Protein AF-A0A4Y4D0G1-F1 (afdb_monomer_lite)

InterPro domains:
  IPR049978 SCO6880-like [NF042935] (19-212)

Organism: Kocuria varians (NCBI:txid1272)

Radius of gyration: 28.01 Å; chains: 1; bounding box: 75×70×66 Å

Sequence (213 aa):
MPRTDDTKTTGELVPVKFSRLTRRGLILGLSLSQMIALGLGGASLIGALYAGGGILIAYSAPVWLAAITLTWVKGGGRALVEWIPVCAWWLWRTTGGQLLYRRRIIVPRPEGTLALPGDMARLREYTDPETGAGMIHDPTANTLTVVVEVTHPAFVLLDPSEQNRRVTAWGRVLATICRSGRVSALQVLERTLPASGQGLAEWWAEHGAHDDS

Structure (mmCIF, N/CA/C/O backbone):
data_AF-A0A4Y4D0G1-F1
#
_entry.id   AF-A0A4Y4D0G1-F1
#
loop_
_atom_site.group_PDB
_atom_site.id
_atom_site.type_symbol
_atom_site.label_atom_id
_atom_site.label_alt_id
_atom_site.label_comp_id
_atom_site.label_asym_id
_atom_site.label_entity_id
_atom_site.label_seq_id
_atom_site.pdbx_PDB_ins_code
_atom_site.Cartn_x
_atom_site.Cartn_y
_atom_site.Cartn_z
_atom_site.occupancy
_atom_site.B_iso_or_equiv
_atom_site.auth_seq_id
_atom_site.auth_comp_id
_atom_site.auth_asym_id
_atom_site.auth_atom_id
_atom_site.pdbx_PDB_model_num
ATOM 1 N N . MET A 1 1 ? -0.456 47.091 22.681 1.00 42.31 1 MET A N 1
ATOM 2 C CA . MET A 1 1 ? -0.467 45.646 22.987 1.00 42.31 1 MET A CA 1
ATOM 3 C C . MET A 1 1 ? -1.922 45.187 22.957 1.00 42.31 1 MET A C 1
ATOM 5 O O . MET A 1 1 ? -2.622 45.484 23.914 1.00 42.31 1 MET A O 1
ATOM 9 N N . PRO A 1 2 ? -2.437 44.591 21.867 1.00 41.22 2 PRO A N 1
ATOM 10 C CA . PRO A 1 2 ? -3.757 43.981 21.896 1.00 41.22 2 PRO A CA 1
ATOM 11 C C . PRO A 1 2 ? -3.605 42.506 22.275 1.00 41.22 2 PRO A C 1
ATOM 13 O O . PRO A 1 2 ? -2.884 41.750 21.627 1.00 41.22 2 PRO A O 1
ATOM 16 N N . ARG A 1 3 ? -4.252 42.121 23.372 1.00 48.75 3 ARG A N 1
ATOM 17 C CA . ARG A 1 3 ? -4.431 40.731 23.778 1.00 48.75 3 ARG A CA 1
ATOM 18 C C . ARG A 1 3 ? -5.603 40.195 22.957 1.00 48.75 3 ARG A C 1
ATOM 20 O O . ARG A 1 3 ? -6.745 40.551 23.217 1.00 48.75 3 ARG A O 1
ATOM 27 N N . THR A 1 4 ? -5.318 39.424 21.915 1.00 46.19 4 THR A N 1
ATOM 28 C CA . THR A 1 4 ? -6.335 38.601 21.257 1.00 46.19 4 THR A CA 1
ATOM 29 C C . THR A 1 4 ? -6.586 37.404 22.162 1.00 46.19 4 THR A C 1
ATOM 31 O O . THR A 1 4 ? -5.813 36.445 22.151 1.00 46.19 4 THR A O 1
ATOM 34 N N . ASP A 1 5 ? -7.620 37.498 22.997 1.00 44.81 5 ASP A N 1
ATOM 35 C CA . ASP A 1 5 ? -8.180 36.343 23.693 1.00 44.81 5 ASP A CA 1
ATOM 36 C C . ASP A 1 5 ? -8.876 35.466 22.643 1.00 44.81 5 ASP A C 1
ATOM 38 O O . ASP A 1 5 ? -10.061 35.604 22.342 1.00 44.81 5 ASP A O 1
ATOM 42 N N . ASP A 1 6 ? -8.071 34.597 22.034 1.00 48.84 6 ASP A N 1
ATOM 43 C CA . ASP A 1 6 ? -8.493 33.532 21.134 1.00 48.84 6 ASP A CA 1
ATOM 44 C C . ASP A 1 6 ? -9.273 32.518 21.986 1.00 48.84 6 ASP A C 1
ATOM 46 O O . ASP A 1 6 ? -8.719 31.588 22.581 1.00 48.84 6 ASP A O 1
ATOM 50 N N . THR A 1 7 ? -10.569 32.777 22.153 1.00 48.12 7 THR A N 1
ATOM 51 C CA . THR A 1 7 ? -11.518 31.912 22.857 1.00 48.12 7 THR A CA 1
ATOM 52 C C . THR A 1 7 ? -11.731 30.668 22.005 1.00 48.12 7 THR A C 1
ATOM 54 O O . THR A 1 7 ? -12.717 30.524 21.291 1.00 48.12 7 THR A O 1
ATOM 57 N N . LYS A 1 8 ? -10.762 29.749 22.061 1.00 49.16 8 LYS A N 1
ATOM 58 C CA . LYS A 1 8 ? -10.898 28.406 21.503 1.00 49.16 8 LYS A CA 1
ATOM 59 C C . LYS A 1 8 ? -12.023 27.708 22.250 1.00 49.16 8 LYS A C 1
ATOM 61 O O . LYS A 1 8 ? -11.840 27.246 23.379 1.00 49.16 8 LYS A O 1
ATOM 66 N N . THR A 1 9 ? -13.195 27.670 21.624 1.00 50.53 9 THR A N 1
ATOM 67 C CA . THR A 1 9 ? -14.353 26.909 22.087 1.00 50.53 9 THR A CA 1
ATOM 68 C C . THR A 1 9 ? -13.878 25.492 22.382 1.00 50.53 9 THR A C 1
ATOM 70 O O . THR A 1 9 ? -13.316 24.816 21.518 1.00 50.53 9 THR A O 1
ATOM 73 N N . THR A 1 10 ? -14.012 25.071 23.638 1.00 46.03 10 THR A N 1
ATOM 74 C CA . THR A 1 10 ? -13.553 23.764 24.116 1.00 46.03 10 THR A CA 1
ATOM 75 C C . THR A 1 10 ? -14.351 22.680 23.387 1.00 46.03 10 THR A C 1
ATOM 77 O O . THR A 1 10 ? -15.460 22.355 23.792 1.00 46.03 10 THR A O 1
ATOM 80 N N . GLY A 1 11 ? -13.831 22.188 22.258 1.00 55.12 11 GLY A N 1
ATOM 81 C CA . GLY A 1 11 ? -14.545 21.250 21.387 1.00 55.12 11 GLY A CA 1
ATOM 82 C C . GLY A 1 11 ? -14.366 21.458 19.882 1.00 55.12 11 GLY A C 1
ATOM 83 O O . GLY A 1 11 ? -14.823 20.620 19.112 1.00 55.12 11 GLY A O 1
ATOM 84 N N . GLU A 1 12 ? -13.710 22.532 19.433 1.00 58.69 12 GLU A N 1
ATOM 85 C CA . GLU A 1 12 ? -13.461 22.714 17.999 1.00 58.69 12 GLU A CA 1
ATOM 86 C C . GLU A 1 12 ? -12.452 21.669 17.487 1.00 58.69 12 GLU A C 1
ATOM 88 O O . GLU A 1 12 ? -11.281 21.647 17.879 1.00 58.69 12 GLU A O 1
ATOM 93 N N . LEU A 1 13 ? -12.926 20.757 16.633 1.00 61.06 13 LEU A N 1
ATOM 94 C CA . LEU A 1 13 ? -12.108 19.708 16.031 1.00 61.06 13 LEU A CA 1
ATOM 95 C C . LEU A 1 13 ? -11.091 20.334 15.071 1.00 61.06 13 LEU A C 1
ATOM 97 O O . LEU A 1 13 ? -11.446 20.816 13.997 1.00 61.06 13 LEU A O 1
ATOM 101 N N . VAL A 1 14 ? -9.809 20.291 15.432 1.00 72.00 14 VAL A N 1
ATOM 102 C CA . VAL A 1 14 ? -8.734 20.769 14.555 1.00 72.00 14 VAL A CA 1
ATOM 103 C C . VAL A 1 14 ? -8.465 19.717 13.472 1.00 72.00 14 VAL A C 1
ATOM 105 O O . VAL A 1 14 ? -8.068 18.595 13.804 1.00 72.00 14 VAL A O 1
ATOM 108 N N . PRO A 1 15 ? -8.632 20.038 12.176 1.00 69.12 15 PRO A N 1
ATO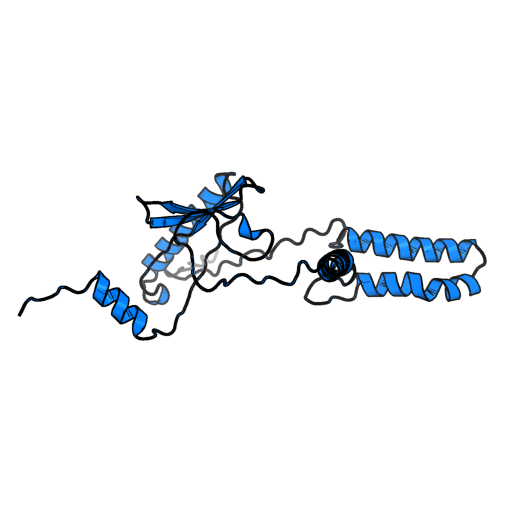M 109 C CA . PRO A 1 15 ? -8.350 19.091 11.109 1.00 69.12 15 PRO A CA 1
ATOM 110 C C . PRO A 1 15 ? -6.850 18.776 11.063 1.00 69.12 15 PRO A C 1
ATOM 112 O O . PRO A 1 15 ? -6.013 19.648 10.822 1.00 69.12 15 PRO A O 1
ATOM 115 N N . VAL A 1 16 ? -6.499 17.504 11.263 1.00 67.00 16 VAL A N 1
ATOM 116 C CA . VAL A 1 16 ? -5.121 17.019 11.136 1.00 67.00 16 VAL A CA 1
ATOM 117 C C . VAL A 1 16 ? -4.912 16.487 9.724 1.00 67.00 16 VAL A C 1
ATOM 119 O O . VAL A 1 16 ? -5.563 15.540 9.285 1.00 67.00 16 VAL A O 1
ATOM 122 N N . LYS A 1 17 ? -3.976 17.091 8.992 1.00 70.00 17 LYS A N 1
ATOM 123 C CA . LYS A 1 17 ? -3.595 16.631 7.656 1.00 70.00 17 LYS A CA 1
ATOM 124 C C . LYS A 1 17 ? -2.542 15.535 7.774 1.00 70.00 17 LYS A C 1
ATOM 126 O O . LYS A 1 17 ? -1.404 15.802 8.155 1.00 70.00 17 LYS A O 1
ATOM 131 N N . PHE A 1 18 ? -2.902 14.311 7.402 1.00 61.47 18 PHE A N 1
ATOM 132 C CA . PHE A 1 18 ? -1.931 13.227 7.286 1.00 61.47 18 PHE A CA 1
ATOM 133 C C . PHE A 1 18 ? -0.933 13.511 6.158 1.00 61.47 18 PHE A C 1
ATOM 135 O O . PHE A 1 18 ? -1.288 14.026 5.091 1.00 61.47 18 PHE A O 1
ATOM 142 N N . SER A 1 19 ? 0.334 13.169 6.396 1.00 55.09 19 SER A N 1
ATOM 143 C CA . SER A 1 19 ? 1.360 13.245 5.359 1.00 55.09 19 SER A CA 1
ATOM 144 C C . SER A 1 19 ? 1.041 12.257 4.236 1.00 55.09 19 SER A C 1
ATOM 146 O O . SER A 1 19 ? 0.548 11.154 4.478 1.00 55.09 19 SER A O 1
ATOM 148 N N . ARG A 1 20 ? 1.310 12.646 2.987 1.00 59.38 20 ARG A N 1
ATOM 149 C CA . ARG A 1 20 ? 1.145 11.745 1.839 1.00 59.38 20 ARG A CA 1
ATOM 150 C C . ARG A 1 20 ? 2.207 10.650 1.899 1.00 59.38 20 ARG A C 1
ATOM 152 O O . ARG A 1 20 ? 3.324 10.905 2.339 1.00 59.38 20 ARG A O 1
ATOM 159 N N . LEU A 1 21 ? 1.863 9.461 1.400 1.00 52.41 21 LEU A N 1
ATOM 160 C CA . LEU A 1 21 ? 2.791 8.338 1.272 1.00 52.41 21 LEU A CA 1
ATOM 161 C C . LEU A 1 21 ? 4.100 8.815 0.624 1.00 52.41 21 LEU A C 1
ATOM 163 O O . LEU A 1 21 ? 4.105 9.271 -0.524 1.00 52.41 21 LEU A O 1
ATOM 167 N N . THR A 1 22 ? 5.198 8.721 1.367 1.00 50.34 22 THR A N 1
ATOM 168 C CA . THR A 1 22 ? 6.528 9.142 0.932 1.00 50.34 22 THR A CA 1
ATOM 169 C C . THR A 1 22 ? 6.998 8.220 -0.190 1.00 50.34 22 THR A C 1
ATOM 171 O O . THR A 1 22 ? 7.574 7.161 0.044 1.00 50.34 22 THR A O 1
ATOM 174 N N . ARG A 1 23 ? 6.763 8.611 -1.446 1.00 57.62 23 ARG A N 1
ATOM 175 C CA . ARG A 1 23 ? 7.422 7.980 -2.595 1.00 57.62 23 ARG A CA 1
ATOM 176 C C . ARG A 1 23 ? 8.834 8.539 -2.673 1.00 57.62 23 ARG A C 1
ATOM 178 O O . ARG A 1 23 ? 9.065 9.596 -3.250 1.00 57.62 23 ARG A O 1
ATOM 185 N N . ARG A 1 24 ? 9.757 7.865 -1.991 1.00 54.25 24 ARG A N 1
ATOM 186 C CA . ARG A 1 24 ? 11.168 8.246 -1.922 1.00 54.25 24 ARG A CA 1
ATOM 187 C C . ARG A 1 24 ? 11.800 8.034 -3.304 1.00 54.25 24 ARG A C 1
ATOM 189 O O . ARG A 1 24 ? 12.226 6.933 -3.631 1.00 54.25 24 ARG A O 1
ATOM 196 N N . GLY A 1 25 ? 11.799 9.075 -4.135 1.00 58.66 25 GLY A N 1
ATOM 197 C CA . GLY A 1 25 ? 12.690 9.137 -5.293 1.00 58.66 25 GLY A CA 1
ATOM 198 C C . GLY A 1 25 ? 14.137 9.221 -4.808 1.00 58.66 25 GLY A C 1
ATOM 199 O O . GLY A 1 25 ? 14.398 9.812 -3.760 1.00 58.66 25 GLY A O 1
ATOM 200 N N . LEU A 1 26 ? 15.064 8.601 -5.535 1.00 66.25 26 LEU A N 1
ATOM 201 C CA . LEU A 1 26 ? 16.474 8.528 -5.150 1.00 66.25 26 LEU A CA 1
ATOM 202 C C . LEU A 1 26 ? 17.146 9.904 -5.296 1.00 66.25 26 LEU A C 1
ATOM 204 O O . LEU A 1 26 ? 17.829 10.362 -4.386 1.00 66.25 26 LEU A O 1
ATOM 208 N N . ILE A 1 27 ? 16.908 10.575 -6.429 1.00 60.56 27 ILE A N 1
ATOM 209 C CA . ILE A 1 27 ? 17.472 11.885 -6.787 1.00 60.56 27 ILE A CA 1
ATOM 210 C C . ILE A 1 27 ? 16.358 12.709 -7.450 1.00 60.56 27 ILE A C 1
ATOM 212 O O . ILE A 1 27 ? 15.699 12.218 -8.362 1.00 60.56 27 ILE A O 1
ATOM 216 N N . LEU A 1 28 ? 16.101 13.939 -6.979 1.00 66.50 28 LEU A N 1
ATOM 217 C CA . LEU A 1 28 ? 15.093 14.872 -7.534 1.00 66.50 28 LEU A CA 1
ATOM 218 C C . LEU A 1 28 ? 13.645 14.326 -7.626 1.00 66.50 28 LEU A C 1
ATOM 220 O O . LEU A 1 28 ? 12.818 14.868 -8.355 1.00 66.50 28 LEU A O 1
ATOM 224 N N . GLY A 1 29 ? 13.317 13.257 -6.893 1.00 69.94 29 GLY A N 1
ATOM 225 C CA . GLY A 1 29 ? 12.010 12.593 -6.975 1.00 69.94 29 GLY A CA 1
ATOM 226 C C . GLY A 1 29 ? 11.897 11.524 -8.072 1.00 69.94 29 GLY A C 1
ATOM 227 O O . GLY A 1 29 ? 10.816 10.963 -8.241 1.00 69.94 29 GLY A O 1
ATOM 228 N N . LEU A 1 30 ? 12.992 11.211 -8.775 1.00 70.69 30 LEU A N 1
ATOM 229 C CA . LEU A 1 30 ? 13.052 10.152 -9.786 1.00 70.69 30 LEU A CA 1
ATOM 230 C C . LEU A 1 30 ? 13.330 8.785 -9.148 1.00 70.69 30 LEU A C 1
ATOM 232 O O . LEU A 1 30 ? 14.144 8.663 -8.225 1.00 70.69 30 LEU A O 1
ATOM 236 N N . SER A 1 31 ? 12.663 7.744 -9.639 1.00 76.19 31 SER A N 1
ATOM 237 C CA . SER A 1 31 ? 12.932 6.362 -9.238 1.00 76.19 31 SER A CA 1
ATOM 238 C C . SER A 1 31 ? 14.193 5.808 -9.916 1.00 76.19 31 SER A C 1
ATOM 240 O O . SER A 1 31 ? 14.641 6.301 -10.952 1.00 76.19 31 SER A O 1
ATOM 242 N N . LEU A 1 32 ? 14.790 4.764 -9.329 1.00 78.50 32 LEU A N 1
ATOM 243 C CA . LEU A 1 32 ? 16.001 4.118 -9.859 1.00 78.50 32 LEU A CA 1
ATOM 244 C C . LEU A 1 32 ? 15.812 3.632 -11.308 1.00 78.50 32 LEU A C 1
ATOM 246 O O . LEU A 1 32 ? 16.711 3.771 -12.133 1.00 78.50 32 LEU A O 1
ATOM 250 N N . SER A 1 33 ? 14.626 3.118 -11.637 1.00 78.25 33 SER A N 1
ATOM 251 C CA . SER A 1 33 ? 14.273 2.687 -12.993 1.00 78.25 33 SER A CA 1
ATOM 252 C C . SER A 1 33 ? 14.235 3.853 -13.985 1.00 78.25 33 SER A C 1
ATOM 254 O O . SER A 1 33 ? 14.737 3.711 -15.099 1.00 78.25 33 SER A O 1
ATOM 256 N N . GLN A 1 34 ? 13.720 5.023 -13.585 1.00 80.44 34 GLN A N 1
ATOM 257 C CA . GLN A 1 34 ? 13.769 6.231 -14.415 1.00 80.44 34 GLN A CA 1
ATOM 258 C C . GLN A 1 34 ? 15.209 6.680 -14.674 1.00 80.44 34 GLN A C 1
ATOM 260 O O . GLN A 1 34 ? 15.541 7.051 -15.796 1.00 80.44 34 GLN A O 1
ATOM 265 N N . MET A 1 35 ? 16.078 6.598 -13.666 1.00 82.19 35 MET A N 1
ATOM 266 C CA . MET A 1 35 ? 17.487 6.965 -13.812 1.00 82.19 35 MET A CA 1
ATOM 267 C C . MET A 1 35 ? 18.223 6.050 -14.798 1.00 82.19 35 MET A C 1
ATOM 269 O O . MET A 1 35 ? 18.964 6.541 -15.645 1.00 82.19 35 MET A O 1
ATOM 273 N N . ILE A 1 36 ? 17.981 4.736 -14.740 1.00 83.88 36 ILE A N 1
ATOM 274 C CA . ILE A 1 36 ? 18.560 3.777 -15.693 1.00 83.88 36 ILE A CA 1
ATOM 275 C C . ILE A 1 36 ? 18.069 4.067 -17.117 1.00 83.88 36 ILE A C 1
ATOM 277 O O . ILE A 1 36 ? 18.876 4.099 -18.043 1.00 83.88 36 ILE A O 1
ATOM 281 N N . ALA A 1 37 ? 16.770 4.335 -17.297 1.00 84.31 37 ALA A N 1
ATOM 282 C CA . ALA A 1 37 ? 16.216 4.669 -18.609 1.00 84.31 37 ALA A CA 1
ATOM 283 C C . ALA A 1 37 ? 16.822 5.959 -19.186 1.00 84.31 37 ALA A C 1
ATOM 285 O O . ALA A 1 37 ? 17.234 5.968 -20.345 1.00 84.31 37 ALA A O 1
ATOM 286 N N . LEU A 1 38 ? 16.948 7.021 -18.380 1.00 85.44 38 LEU A N 1
ATOM 287 C CA . LEU A 1 38 ? 17.621 8.257 -18.798 1.00 85.44 38 LEU A CA 1
ATOM 288 C C . LEU A 1 38 ? 19.101 8.034 -19.109 1.00 85.44 38 LEU A C 1
ATOM 290 O O . LEU A 1 38 ? 19.594 8.576 -20.094 1.00 85.44 38 LEU A O 1
ATOM 294 N N . GLY A 1 39 ? 19.793 7.221 -18.310 1.00 84.94 39 GLY A N 1
ATOM 295 C CA . GLY A 1 39 ? 21.190 6.860 -18.540 1.00 84.94 39 GLY A CA 1
ATOM 296 C C . GLY A 1 39 ? 21.390 6.146 -19.875 1.00 84.94 39 GLY A C 1
ATOM 297 O O . GLY A 1 39 ? 22.267 6.527 -20.643 1.00 84.94 39 GLY A O 1
ATOM 298 N N . LEU A 1 40 ? 20.534 5.171 -20.197 1.00 86.88 40 LEU A N 1
ATOM 299 C CA . LEU A 1 40 ? 20.557 4.468 -21.484 1.00 86.88 40 LEU A CA 1
ATOM 300 C C . LEU A 1 40 ? 20.234 5.406 -22.656 1.00 86.88 40 LEU A C 1
ATOM 302 O O . LEU A 1 40 ? 20.935 5.386 -23.667 1.00 86.88 40 LEU A O 1
ATOM 306 N N . GLY A 1 41 ? 19.221 6.266 -22.507 1.00 84.56 41 GLY A N 1
ATOM 307 C CA . GLY A 1 41 ? 18.875 7.273 -23.512 1.00 84.56 41 GLY A CA 1
ATOM 308 C C . GLY A 1 41 ? 20.028 8.246 -23.773 1.00 84.56 41 GLY A C 1
ATOM 309 O O . GLY A 1 41 ? 20.437 8.427 -24.919 1.00 84.56 41 GLY A O 1
ATOM 310 N N . GLY A 1 42 ? 20.611 8.807 -22.713 1.00 86.31 42 GLY A N 1
ATOM 311 C CA . GLY A 1 42 ? 21.756 9.713 -22.791 1.00 86.31 42 GLY A CA 1
ATOM 312 C C . GLY A 1 42 ? 22.999 9.048 -23.381 1.00 86.31 42 GLY A C 1
ATOM 313 O O . GLY A 1 42 ? 23.615 9.608 -24.284 1.00 86.31 42 GLY A O 1
ATOM 314 N N . ALA A 1 43 ? 23.333 7.829 -22.949 1.00 87.06 43 ALA A N 1
ATOM 315 C CA . ALA A 1 43 ? 24.455 7.068 -23.495 1.00 87.06 43 ALA A CA 1
ATOM 316 C C . ALA A 1 43 ? 24.275 6.773 -24.991 1.00 87.06 43 ALA A C 1
ATOM 318 O O . ALA A 1 43 ? 25.229 6.908 -25.755 1.00 87.06 43 ALA A O 1
ATOM 319 N N . SER A 1 44 ? 23.054 6.439 -25.429 1.00 84.25 44 SER A N 1
ATOM 320 C CA . SER A 1 44 ? 22.757 6.220 -26.851 1.00 84.25 44 SER A CA 1
ATOM 321 C C . SER A 1 44 ? 22.939 7.490 -27.689 1.00 84.25 44 SER A C 1
ATOM 323 O O . SER A 1 44 ? 23.485 7.430 -28.790 1.00 84.25 44 SER A O 1
ATOM 325 N N . LEU A 1 45 ? 22.550 8.650 -27.149 1.00 83.44 45 LEU A N 1
ATOM 326 C CA . LEU A 1 45 ? 22.691 9.940 -27.818 1.00 83.44 45 LEU A CA 1
ATOM 327 C C . LEU A 1 45 ? 24.162 10.370 -27.899 1.00 83.44 45 LEU A C 1
ATOM 329 O O . LEU A 1 45 ? 24.621 10.782 -28.961 1.00 83.44 45 LEU A O 1
ATOM 333 N N . ILE A 1 46 ? 24.914 10.221 -26.804 1.00 86.25 46 ILE A N 1
ATOM 334 C CA . ILE A 1 46 ? 26.354 10.514 -26.754 1.00 86.25 46 ILE A CA 1
ATOM 335 C C . ILE A 1 46 ? 27.117 9.579 -27.699 1.00 86.25 46 ILE A C 1
ATOM 337 O O . ILE A 1 46 ? 27.927 10.044 -28.495 1.00 86.25 46 ILE A O 1
ATOM 341 N N . GLY A 1 47 ? 26.831 8.275 -27.671 1.00 83.81 47 GLY A N 1
ATOM 342 C CA . GLY A 1 47 ? 27.452 7.308 -28.575 1.00 83.81 47 GLY A CA 1
ATOM 343 C C . GLY A 1 47 ? 27.189 7.638 -30.046 1.00 83.81 47 GLY A C 1
ATOM 344 O O . GLY A 1 47 ? 28.119 7.647 -30.848 1.00 83.81 47 GLY A O 1
ATOM 345 N N . ALA A 1 48 ? 25.949 7.994 -30.392 1.00 83.56 48 ALA A N 1
ATOM 346 C CA . ALA A 1 48 ? 25.588 8.412 -31.746 1.00 83.56 48 ALA A CA 1
ATOM 347 C C . ALA A 1 48 ? 26.290 9.711 -32.180 1.00 83.56 48 ALA A C 1
ATOM 349 O O . ALA A 1 48 ? 26.733 9.817 -33.325 1.00 83.56 48 ALA A O 1
ATOM 350 N N . LEU A 1 49 ? 26.436 10.677 -31.265 1.00 84.06 49 LEU A N 1
ATOM 351 C CA . LEU A 1 49 ? 27.180 11.914 -31.508 1.00 84.06 49 LEU A CA 1
ATOM 352 C C . LEU A 1 49 ? 28.651 11.630 -31.836 1.00 84.06 49 LEU A C 1
ATOM 354 O O . LEU A 1 49 ? 29.160 12.155 -32.825 1.00 84.06 49 LEU A O 1
ATOM 358 N N . TYR A 1 50 ? 29.309 10.772 -31.051 1.00 83.50 50 TYR A N 1
ATOM 359 C CA . TYR A 1 50 ? 30.729 10.448 -31.228 1.00 83.50 50 TYR A CA 1
ATOM 360 C C . TYR A 1 50 ? 31.015 9.515 -32.415 1.00 83.50 50 TYR A C 1
ATOM 362 O O . TYR A 1 50 ? 32.097 9.590 -32.989 1.00 83.50 50 TYR A O 1
ATOM 370 N N . ALA A 1 51 ? 30.076 8.648 -32.801 1.00 80.00 51 ALA A N 1
ATOM 371 C CA . ALA A 1 51 ? 30.309 7.632 -33.830 1.00 80.00 51 ALA A CA 1
ATOM 372 C C . ALA A 1 51 ? 30.170 8.134 -35.281 1.00 80.00 51 ALA A C 1
ATOM 374 O O . ALA A 1 51 ? 30.614 7.451 -36.200 1.00 80.00 51 ALA A O 1
ATOM 375 N N . GLY A 1 52 ? 29.545 9.290 -35.525 1.00 68.81 52 GLY A N 1
ATOM 376 C CA . GLY A 1 52 ? 29.302 9.727 -36.909 1.00 68.81 52 GLY A CA 1
ATOM 377 C C . GLY A 1 52 ? 28.315 10.875 -37.115 1.00 68.81 52 GLY A C 1
ATOM 378 O O . GLY A 1 52 ? 27.884 11.101 -38.246 1.00 68.81 52 GLY A O 1
ATOM 379 N N . GLY A 1 53 ? 27.946 11.614 -36.063 1.00 73.69 53 GLY A N 1
ATOM 380 C CA . GLY A 1 53 ? 27.130 12.825 -36.187 1.00 73.69 53 GLY A CA 1
ATOM 381 C C . GLY A 1 53 ? 25.663 12.586 -36.584 1.00 73.69 53 GLY A C 1
ATOM 382 O O . GLY A 1 53 ? 25.072 11.547 -36.291 1.00 73.69 53 GLY A O 1
ATOM 383 N N . GLY A 1 54 ? 25.048 13.591 -37.225 1.00 71.12 54 GLY A N 1
ATOM 384 C CA . GLY A 1 54 ? 23.588 13.769 -37.333 1.00 71.12 54 GLY A CA 1
ATOM 385 C C . GLY A 1 54 ? 22.769 12.583 -37.863 1.00 71.12 54 GLY A C 1
ATOM 386 O O . GLY A 1 54 ? 21.650 12.368 -37.401 1.00 71.12 54 GLY A O 1
ATOM 387 N N . ILE A 1 55 ? 23.319 11.769 -38.770 1.00 77.25 55 ILE A N 1
ATOM 388 C CA . ILE A 1 55 ? 22.630 10.575 -39.292 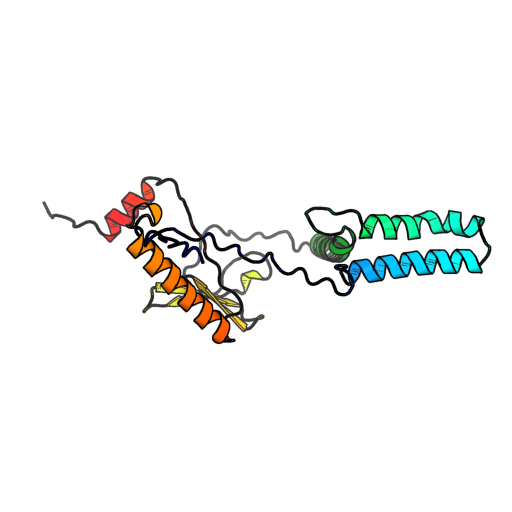1.00 77.25 55 ILE A CA 1
ATOM 389 C C . ILE A 1 55 ? 22.492 9.489 -38.222 1.00 77.25 55 ILE A C 1
ATOM 391 O O . ILE A 1 55 ? 21.426 8.892 -38.087 1.00 77.25 55 ILE A O 1
ATOM 395 N N . LEU A 1 56 ? 23.529 9.255 -37.416 1.00 76.44 56 LEU A N 1
ATOM 396 C CA . LEU A 1 56 ? 23.460 8.262 -36.344 1.00 76.44 56 LEU A CA 1
ATOM 397 C C . LEU A 1 56 ? 22.558 8.724 -35.198 1.00 76.44 56 LEU A C 1
ATOM 399 O O . LEU A 1 56 ? 21.955 7.886 -34.534 1.00 76.44 56 LEU A O 1
ATOM 403 N N . ILE A 1 57 ? 22.399 10.038 -35.005 1.00 75.56 57 ILE A N 1
ATOM 404 C CA . ILE A 1 57 ? 21.413 10.604 -34.068 1.00 75.56 57 ILE A CA 1
ATOM 405 C C . ILE A 1 57 ? 19.984 10.298 -34.532 1.00 75.56 57 ILE A C 1
ATOM 407 O O . ILE A 1 57 ? 19.125 9.969 -33.714 1.00 75.56 57 ILE A O 1
ATOM 411 N N . ALA A 1 58 ? 19.726 10.378 -35.841 1.00 80.50 58 ALA A N 1
ATOM 412 C CA . ALA A 1 58 ? 18.432 10.011 -36.407 1.00 80.50 58 ALA A CA 1
ATOM 413 C C . ALA A 1 58 ? 18.164 8.503 -36.266 1.00 80.50 58 ALA A C 1
ATOM 415 O O . ALA A 1 58 ? 17.061 8.110 -35.894 1.00 80.50 58 ALA A O 1
ATOM 416 N N . TYR A 1 59 ? 19.175 7.653 -36.474 1.00 81.69 59 TYR A N 1
ATOM 417 C CA . TYR A 1 59 ? 19.041 6.209 -36.249 1.00 81.69 59 TYR A CA 1
ATOM 418 C C . TYR A 1 59 ? 18.881 5.833 -34.770 1.00 81.69 59 TYR A C 1
ATOM 420 O O . TYR A 1 59 ? 18.163 4.884 -34.463 1.00 81.69 59 TYR A O 1
ATOM 428 N N . SER A 1 60 ? 19.494 6.575 -33.842 1.00 82.62 60 SER A N 1
ATOM 429 C CA . SER A 1 60 ? 19.317 6.368 -32.398 1.00 82.62 60 SER A CA 1
ATOM 430 C C . SER A 1 60 ? 18.056 7.034 -31.836 1.00 82.62 60 SER A C 1
ATOM 432 O O . SER A 1 60 ? 17.718 6.798 -30.672 1.00 82.62 60 SER A O 1
ATOM 434 N N . ALA A 1 61 ? 17.315 7.794 -32.660 1.00 82.31 61 ALA A N 1
ATOM 435 C CA . ALA A 1 61 ? 16.068 8.469 -32.295 1.00 82.31 61 ALA A CA 1
ATOM 436 C C . ALA A 1 61 ? 15.065 7.595 -31.542 1.00 82.31 61 ALA A C 1
ATOM 438 O O . ALA A 1 61 ? 14.599 8.029 -30.486 1.00 82.31 61 ALA A O 1
ATOM 439 N N . PRO A 1 62 ? 14.773 6.355 -31.978 1.00 86.81 62 PRO A N 1
ATOM 440 C CA . PRO A 1 62 ? 13.836 5.500 -31.261 1.00 86.81 62 PRO A CA 1
ATOM 441 C C . PRO A 1 62 ? 14.269 5.212 -29.817 1.00 86.81 62 PRO A C 1
ATOM 443 O O . PRO A 1 62 ? 13.418 5.114 -28.939 1.00 86.81 62 PRO A O 1
ATOM 446 N N . VAL A 1 63 ? 15.575 5.116 -29.546 1.00 84.06 63 VAL A N 1
ATOM 447 C CA . VAL A 1 63 ? 16.106 4.726 -28.230 1.00 84.06 63 VAL A CA 1
ATOM 448 C C . VAL A 1 63 ? 15.976 5.863 -27.221 1.00 84.06 63 VAL A C 1
ATOM 450 O O . VAL A 1 63 ? 15.426 5.664 -26.136 1.00 84.06 63 VAL A O 1
ATOM 453 N N . TRP A 1 64 ? 16.432 7.070 -27.564 1.00 81.50 64 TRP A N 1
ATOM 454 C CA . TRP A 1 64 ? 16.337 8.201 -26.638 1.00 81.50 64 TRP A CA 1
ATOM 455 C C . TRP A 1 64 ? 14.905 8.750 -26.537 1.00 81.50 64 TRP A C 1
ATOM 457 O O . TRP A 1 64 ? 14.493 9.143 -25.445 1.00 81.50 64 TRP A O 1
ATOM 467 N N . LEU A 1 65 ? 14.095 8.688 -27.604 1.00 85.75 65 LEU A N 1
ATOM 468 C CA . LEU A 1 65 ? 12.660 9.003 -27.525 1.00 85.75 65 LEU A CA 1
ATOM 469 C C . LEU A 1 65 ? 11.908 8.000 -26.642 1.00 85.75 65 LEU A C 1
ATOM 471 O O . LEU A 1 65 ? 11.082 8.408 -25.822 1.00 85.75 65 LEU A O 1
ATOM 475 N N . ALA A 1 66 ? 12.206 6.700 -26.749 1.00 82.88 66 ALA A N 1
ATOM 476 C CA . ALA A 1 66 ? 11.650 5.693 -25.848 1.00 82.88 66 ALA A CA 1
ATOM 477 C C . ALA A 1 66 ? 12.057 5.968 -24.393 1.00 82.88 66 ALA A C 1
ATOM 479 O O . ALA A 1 66 ? 11.213 5.937 -23.502 1.00 82.88 66 ALA A O 1
ATOM 480 N N . ALA A 1 67 ? 13.321 6.317 -24.142 1.00 83.19 67 ALA A N 1
ATOM 481 C CA . ALA A 1 67 ? 13.792 6.665 -22.803 1.00 83.19 67 ALA A CA 1
ATOM 482 C C . ALA A 1 67 ? 13.042 7.869 -22.205 1.00 83.19 67 ALA A C 1
ATOM 484 O O . ALA A 1 67 ? 12.618 7.805 -21.050 1.00 83.19 67 ALA A O 1
ATOM 485 N N . ILE A 1 68 ? 12.823 8.937 -22.982 1.00 83.06 68 ILE A N 1
ATOM 486 C CA . ILE A 1 68 ? 12.055 10.120 -22.553 1.00 83.06 68 ILE A CA 1
ATOM 487 C C . ILE A 1 68 ? 10.583 9.755 -22.311 1.00 83.06 68 ILE A C 1
ATOM 489 O O . ILE A 1 68 ? 10.004 10.065 -21.270 1.00 83.06 68 ILE A O 1
ATOM 493 N N . THR A 1 69 ? 9.950 9.052 -23.243 1.00 84.06 69 THR A N 1
ATOM 494 C CA . THR A 1 69 ? 8.536 8.679 -23.086 1.00 84.06 69 THR A CA 1
ATOM 495 C C . THR A 1 69 ? 8.322 7.772 -21.871 1.00 84.06 69 THR A C 1
ATOM 497 O O . THR A 1 69 ? 7.444 8.044 -21.056 1.00 84.06 69 THR A O 1
ATOM 500 N N . LEU A 1 70 ? 9.175 6.766 -21.662 1.00 82.75 70 LEU A N 1
ATOM 501 C CA . LEU A 1 70 ? 9.103 5.843 -20.523 1.00 82.75 70 LEU A CA 1
ATOM 502 C C . LEU A 1 70 ? 9.298 6.521 -19.158 1.00 82.75 70 LEU A C 1
ATOM 504 O O . LEU A 1 70 ? 8.801 6.025 -18.142 1.00 82.75 70 LEU A O 1
ATOM 508 N N . THR A 1 71 ? 10.027 7.636 -19.118 1.00 80.50 71 THR A N 1
ATOM 509 C CA . THR A 1 71 ? 10.372 8.341 -17.877 1.00 80.50 71 THR A CA 1
ATOM 510 C C . THR A 1 71 ? 9.347 9.404 -17.501 1.00 80.50 71 THR A C 1
ATOM 512 O O . THR A 1 71 ? 9.007 9.502 -16.318 1.00 80.50 71 THR A O 1
ATOM 515 N N . TRP A 1 72 ? 8.807 10.151 -18.471 1.00 80.94 72 TRP A N 1
ATOM 516 C CA . TRP A 1 72 ? 7.856 11.240 -18.207 1.00 80.94 72 TRP A CA 1
ATOM 517 C C . TRP A 1 72 ? 6.381 10.861 -18.361 1.00 80.94 72 TRP A C 1
ATOM 519 O O . TRP A 1 72 ? 5.538 11.465 -17.692 1.00 80.94 72 TRP A O 1
ATOM 529 N N . VAL A 1 73 ? 6.039 9.853 -19.171 1.00 82.50 73 VAL A N 1
ATOM 530 C CA . VAL A 1 73 ? 4.647 9.400 -19.296 1.00 82.50 73 VAL A CA 1
ATOM 531 C C . VAL A 1 73 ? 4.281 8.527 -18.095 1.00 82.50 73 VAL A C 1
ATOM 533 O O . VAL A 1 73 ? 4.955 7.547 -17.763 1.00 82.50 73 VAL A O 1
ATOM 536 N N . LYS A 1 74 ? 3.188 8.900 -17.424 1.00 78.88 74 LYS A N 1
ATOM 537 C CA . LYS A 1 74 ? 2.675 8.211 -16.237 1.00 78.88 74 LYS A CA 1
ATOM 538 C C . LYS A 1 74 ? 1.383 7.476 -16.570 1.00 78.88 74 LYS A C 1
ATOM 540 O O . LYS A 1 74 ? 0.430 8.089 -17.036 1.00 78.88 74 LYS A O 1
ATOM 545 N N . GLY A 1 75 ? 1.337 6.184 -16.255 1.00 73.88 75 GLY A N 1
ATOM 546 C CA . GLY A 1 75 ? 0.131 5.356 -16.293 1.00 73.88 75 GLY A CA 1
ATOM 547 C C . GLY A 1 75 ? -0.219 4.888 -14.881 1.00 73.88 75 GLY A C 1
ATOM 548 O O . GLY A 1 75 ? 0.646 4.374 -14.170 1.00 73.88 75 GLY A O 1
ATOM 549 N N . GLY A 1 76 ? -1.459 5.112 -14.429 1.00 65.56 76 GLY A N 1
ATOM 550 C CA . GLY A 1 76 ? -1.913 4.666 -13.101 1.00 65.56 76 GLY A CA 1
ATOM 551 C C . GLY A 1 76 ? -1.141 5.278 -11.920 1.00 65.56 76 GLY A C 1
ATOM 552 O O . GLY A 1 76 ? -0.996 4.651 -10.873 1.00 65.56 76 GLY A O 1
ATOM 553 N N . GLY A 1 77 ? -0.582 6.483 -12.087 1.00 70.94 77 GLY A N 1
ATOM 554 C CA . GLY A 1 77 ? 0.200 7.159 -11.044 1.00 70.94 77 GLY A CA 1
ATOM 555 C C . GLY A 1 77 ? 1.617 6.602 -10.826 1.00 70.94 77 GLY A C 1
ATOM 556 O O . GLY A 1 77 ? 2.221 6.876 -9.784 1.00 70.94 77 GLY A O 1
ATOM 557 N N . ARG A 1 78 ? 2.152 5.824 -11.777 1.00 72.81 78 ARG A N 1
ATOM 558 C CA . ARG A 1 78 ? 3.547 5.343 -11.842 1.00 72.81 78 ARG A CA 1
ATOM 559 C C . ARG A 1 78 ? 4.135 5.643 -13.224 1.00 72.81 78 ARG A C 1
ATOM 561 O O . ARG A 1 78 ? 3.384 5.745 -14.193 1.00 72.81 78 ARG A O 1
ATOM 568 N N . ALA A 1 79 ? 5.450 5.837 -13.319 1.00 78.06 79 ALA A N 1
ATOM 569 C CA . ALA A 1 79 ? 6.103 6.028 -14.618 1.00 78.06 79 ALA A CA 1
ATOM 570 C C . ALA A 1 79 ? 6.027 4.731 -15.439 1.00 78.06 79 ALA A C 1
ATOM 572 O O . ALA A 1 79 ? 6.103 3.646 -14.862 1.00 78.06 79 ALA A O 1
ATOM 573 N N . LEU A 1 80 ? 5.889 4.816 -16.767 1.00 79.12 80 LEU A N 1
ATOM 574 C CA . LEU A 1 80 ? 5.803 3.624 -17.627 1.00 79.12 80 LEU A CA 1
ATOM 575 C C . LEU A 1 80 ? 6.997 2.674 -17.446 1.00 79.12 80 LEU A C 1
ATOM 577 O O . LEU A 1 80 ? 6.819 1.460 -17.445 1.00 79.12 80 LEU A O 1
ATOM 581 N N . VAL A 1 81 ? 8.197 3.206 -17.199 1.00 78.12 81 VAL A N 1
ATOM 582 C CA . VAL A 1 81 ? 9.391 2.390 -16.927 1.00 78.12 81 VAL A CA 1
ATOM 583 C C . VAL A 1 81 ? 9.246 1.479 -15.698 1.00 78.12 81 VAL A C 1
ATOM 585 O O . VAL A 1 81 ? 9.815 0.392 -15.656 1.00 78.12 81 VAL A O 1
ATOM 588 N N . GLU A 1 82 ? 8.452 1.874 -14.699 1.00 79.81 82 GLU A N 1
ATOM 589 C CA . GLU A 1 82 ? 8.212 1.063 -13.496 1.00 79.81 82 GLU A CA 1
ATOM 590 C C . GLU A 1 82 ? 7.297 -0.133 -13.772 1.00 79.81 82 GLU A C 1
ATOM 592 O O . GLU A 1 82 ? 7.296 -1.098 -13.007 1.00 79.81 82 GLU A O 1
ATOM 597 N N . TRP A 1 83 ? 6.545 -0.098 -14.873 1.00 78.94 83 TRP A N 1
ATOM 598 C CA . TRP A 1 83 ? 5.694 -1.205 -15.289 1.00 78.94 83 TRP A CA 1
ATOM 599 C C . TRP A 1 83 ? 6.477 -2.329 -15.966 1.00 78.94 83 TRP A C 1
ATOM 601 O O . TRP A 1 83 ? 6.003 -3.458 -15.953 1.00 78.94 83 TRP A O 1
ATOM 611 N N . ILE A 1 84 ? 7.680 -2.071 -16.493 1.00 79.12 84 ILE A N 1
ATOM 612 C CA . ILE A 1 84 ? 8.494 -3.078 -17.196 1.00 79.12 84 ILE A CA 1
ATOM 613 C C . ILE A 1 84 ? 8.688 -4.362 -16.369 1.00 79.12 84 ILE A C 1
ATOM 615 O O . ILE A 1 84 ? 8.313 -5.425 -16.865 1.00 79.12 84 ILE A O 1
ATOM 619 N N . PRO A 1 85 ? 9.205 -4.325 -15.121 1.00 77.69 85 PRO A N 1
ATOM 620 C CA . PRO A 1 85 ? 9.388 -5.547 -14.340 1.00 77.69 85 PRO A CA 1
ATOM 621 C C . PRO A 1 85 ? 8.058 -6.226 -14.005 1.00 77.69 85 PRO A C 1
ATOM 623 O O . PRO A 1 85 ? 8.003 -7.449 -13.993 1.00 77.69 85 PRO A O 1
ATOM 626 N N . VAL A 1 86 ? 6.985 -5.457 -13.784 1.00 80.19 86 VAL A N 1
ATOM 627 C CA . VAL A 1 86 ? 5.646 -5.992 -13.487 1.00 80.19 86 VAL A CA 1
ATOM 628 C C . VAL A 1 86 ? 5.086 -6.737 -14.696 1.00 80.19 86 VAL A C 1
ATOM 630 O O . VAL A 1 86 ? 4.668 -7.882 -14.562 1.00 80.19 86 VAL A O 1
ATOM 633 N N . CYS A 1 87 ? 5.121 -6.120 -15.878 1.00 80.31 87 CYS A N 1
ATOM 634 C CA . CYS A 1 87 ? 4.659 -6.715 -17.127 1.00 80.31 87 CYS A CA 1
ATOM 635 C C . CYS A 1 87 ? 5.515 -7.918 -17.531 1.00 80.31 87 CYS A C 1
ATOM 637 O O . CYS A 1 87 ? 4.965 -8.919 -17.974 1.00 80.31 87 CYS A O 1
ATOM 639 N N . ALA A 1 88 ? 6.837 -7.855 -17.343 1.00 82.06 88 ALA A N 1
ATOM 640 C CA . ALA A 1 88 ? 7.737 -8.971 -17.620 1.00 82.06 88 ALA A CA 1
ATOM 641 C C . ALA A 1 88 ? 7.450 -10.171 -16.703 1.00 82.06 88 ALA A C 1
ATOM 643 O O . ALA A 1 88 ? 7.294 -11.291 -17.187 1.00 82.06 88 ALA A O 1
ATOM 644 N N . TRP A 1 89 ? 7.308 -9.939 -15.391 1.00 80.19 89 TRP A N 1
ATOM 645 C CA . TRP A 1 89 ? 6.935 -10.991 -14.439 1.00 80.19 89 TRP A CA 1
ATOM 646 C C . TRP A 1 89 ? 5.541 -11.548 -14.714 1.00 80.19 89 TRP A C 1
ATOM 648 O O . TRP A 1 89 ? 5.329 -12.756 -14.625 1.00 80.19 89 TRP A O 1
ATOM 658 N N . TRP A 1 90 ? 4.592 -10.674 -15.045 1.00 78.69 90 TRP A N 1
ATOM 659 C CA . TRP A 1 90 ? 3.243 -11.075 -15.412 1.00 78.69 90 TRP A CA 1
ATOM 660 C C . TRP A 1 90 ? 3.264 -11.959 -16.657 1.00 78.69 90 TRP A C 1
ATOM 662 O O . TRP A 1 90 ? 2.755 -13.070 -16.598 1.00 78.69 90 TRP A O 1
ATOM 672 N N . LEU A 1 91 ? 3.929 -11.534 -17.734 1.00 83.00 91 LEU A N 1
ATOM 673 C CA . LEU A 1 91 ? 4.050 -12.306 -18.970 1.00 83.00 91 LEU A CA 1
ATOM 674 C C . LEU A 1 91 ? 4.718 -13.664 -18.720 1.00 83.00 91 LEU A C 1
ATOM 676 O O . LEU A 1 91 ? 4.236 -14.680 -19.210 1.00 83.00 91 LEU A O 1
ATOM 680 N N . TRP A 1 92 ? 5.772 -13.703 -17.901 1.00 80.25 92 TRP A N 1
ATOM 681 C CA . TRP A 1 92 ? 6.420 -14.950 -17.495 1.00 80.25 92 TRP A CA 1
ATOM 682 C C . TRP A 1 92 ? 5.461 -15.889 -16.742 1.00 80.25 92 TRP A C 1
ATOM 684 O O . TRP A 1 92 ? 5.354 -17.068 -17.083 1.00 80.25 92 TRP A O 1
ATOM 694 N N . ARG A 1 93 ? 4.707 -15.373 -15.758 1.00 75.69 93 ARG A N 1
ATOM 695 C CA . ARG A 1 93 ? 3.698 -16.151 -15.008 1.00 75.69 93 ARG A CA 1
ATOM 696 C C . ARG A 1 93 ? 2.534 -16.609 -15.891 1.00 75.69 93 ARG A C 1
ATOM 698 O O . ARG A 1 93 ? 2.035 -17.717 -15.691 1.00 75.69 93 ARG A O 1
ATOM 705 N N . THR A 1 94 ? 2.126 -15.794 -16.864 1.00 76.12 94 THR A N 1
ATOM 706 C CA . THR A 1 94 ? 1.093 -16.127 -17.855 1.00 76.12 94 THR A CA 1
ATOM 707 C C . THR A 1 94 ? 1.543 -17.293 -18.727 1.00 76.12 94 THR A C 1
ATOM 709 O O . THR A 1 94 ? 0.815 -18.276 -18.849 1.00 76.12 94 THR A O 1
ATOM 712 N N . THR A 1 95 ? 2.765 -17.232 -19.263 1.00 78.88 95 THR A N 1
ATOM 713 C CA . THR A 1 95 ? 3.339 -18.307 -20.086 1.00 78.88 95 THR A CA 1
ATOM 714 C C . THR A 1 95 ? 3.523 -19.600 -19.287 1.00 78.88 95 THR A C 1
ATOM 716 O O . THR A 1 95 ? 3.333 -20.687 -19.822 1.00 78.88 95 THR A O 1
ATOM 719 N N . GLY A 1 96 ? 3.815 -19.502 -17.986 1.00 73.06 96 GLY A N 1
ATOM 720 C CA . GLY A 1 96 ? 3.922 -20.650 -17.081 1.00 73.06 96 GLY A CA 1
ATOM 721 C C . GLY A 1 96 ? 2.591 -21.275 -16.633 1.00 73.06 96 GLY A C 1
ATOM 722 O O . GLY A 1 96 ? 2.614 -22.183 -15.806 1.00 73.06 96 GLY A O 1
ATOM 723 N N . GLY A 1 97 ? 1.433 -20.787 -17.099 1.00 63.72 97 GLY A N 1
ATOM 724 C CA . GLY A 1 97 ? 0.116 -21.335 -16.734 1.00 63.72 97 GLY A CA 1
ATOM 725 C C . GLY A 1 97 ? -0.289 -21.123 -15.267 1.00 63.72 97 GLY A C 1
ATOM 726 O O . GLY A 1 97 ? -1.294 -21.670 -14.815 1.00 63.72 97 GLY A O 1
ATOM 727 N N . GLN A 1 98 ? 0.453 -20.301 -14.518 1.00 62.44 98 GLN A N 1
ATOM 728 C CA . GLN A 1 98 ? 0.266 -20.091 -13.074 1.00 62.44 98 GLN A CA 1
ATOM 729 C C . GLN A 1 98 ? -0.936 -19.192 -12.732 1.00 62.44 98 GLN A C 1
ATOM 731 O O . GLN A 1 98 ? -1.241 -18.984 -11.560 1.00 62.44 98 GLN A O 1
ATOM 736 N N . LEU A 1 99 ? -1.628 -18.657 -13.743 1.00 60.00 99 LEU A N 1
ATOM 737 C CA . LEU A 1 99 ? -2.819 -17.817 -13.577 1.00 60.00 99 LEU A CA 1
ATOM 738 C C . LEU A 1 99 ? -4.128 -18.620 -13.485 1.00 60.00 99 LEU A C 1
ATOM 740 O O . LEU A 1 99 ? -5.171 -18.056 -13.160 1.00 60.00 99 LEU A O 1
ATOM 744 N N . LEU A 1 100 ? -4.097 -19.928 -13.760 1.00 59.19 100 LEU A N 1
ATOM 745 C CA . LEU A 1 100 ? -5.282 -20.785 -13.737 1.00 59.19 100 LEU A CA 1
ATOM 746 C C . LEU A 1 100 ? -5.427 -21.463 -12.371 1.00 59.19 100 LEU A C 1
ATOM 748 O O . LEU A 1 100 ? -4.917 -22.557 -12.136 1.00 59.19 100 LEU A O 1
ATOM 752 N N . TYR A 1 101 ? -6.155 -20.818 -11.462 1.00 55.25 101 TYR A N 1
ATOM 753 C CA . TYR A 1 101 ? -6.454 -21.374 -10.143 1.00 55.25 101 TYR A CA 1
ATOM 754 C C . TYR A 1 101 ? -7.821 -22.073 -10.144 1.00 55.25 101 TYR A C 1
ATOM 756 O O . TYR A 1 101 ? -8.861 -21.435 -10.269 1.00 55.25 101 TYR A O 1
ATOM 764 N N . ARG A 1 102 ? -7.824 -23.407 -10.015 1.00 55.94 102 ARG A N 1
ATOM 765 C CA . ARG A 1 102 ? -9.032 -24.258 -10.093 1.00 55.94 102 ARG A CA 1
ATOM 766 C C . ARG A 1 102 ? -9.654 -24.616 -8.735 1.00 55.94 102 ARG A C 1
ATOM 768 O O . ARG A 1 102 ? -10.506 -25.500 -8.678 1.00 55.94 102 ARG A O 1
ATOM 775 N N . ARG A 1 103 ? -9.242 -23.985 -7.628 1.00 54.47 103 ARG A N 1
ATOM 776 C CA . ARG A 1 103 ? -9.770 -24.324 -6.294 1.00 54.47 103 ARG A CA 1
ATOM 777 C C . ARG A 1 103 ? -10.907 -23.387 -5.889 1.00 54.47 103 ARG A C 1
ATOM 779 O O . ARG A 1 103 ? -10.834 -22.182 -6.089 1.00 54.47 103 ARG A O 1
ATOM 786 N N . ARG A 1 104 ? -11.969 -23.965 -5.325 1.00 50.78 104 ARG A N 1
ATOM 787 C CA . ARG A 1 104 ? -13.189 -23.270 -4.892 1.00 50.78 104 ARG A CA 1
ATOM 788 C C . ARG A 1 104 ? -12.880 -22.410 -3.651 1.00 50.78 104 ARG A C 1
ATOM 790 O O . ARG A 1 104 ? -12.757 -22.951 -2.561 1.00 50.78 104 ARG A O 1
ATOM 797 N N . ILE A 1 105 ? -12.766 -21.090 -3.834 1.00 54.34 105 ILE A N 1
ATOM 798 C CA . ILE A 1 105 ? -12.457 -20.070 -2.795 1.00 54.34 105 ILE A CA 1
ATOM 799 C C . ILE A 1 105 ? -13.660 -19.811 -1.854 1.00 54.34 105 ILE A C 1
ATOM 801 O O . ILE A 1 105 ? -13.559 -19.097 -0.868 1.00 54.34 105 ILE A O 1
ATOM 805 N N . ILE A 1 106 ? -14.820 -20.401 -2.149 1.00 53.91 106 ILE A N 1
ATOM 806 C CA . ILE A 1 106 ? -16.120 -20.002 -1.583 1.00 53.91 106 ILE A CA 1
ATOM 807 C C . ILE A 1 106 ? -16.359 -20.513 -0.150 1.00 53.91 106 ILE A C 1
ATOM 809 O O . ILE A 1 106 ? -17.257 -20.015 0.516 1.00 53.91 106 ILE A O 1
ATOM 813 N N . VAL A 1 107 ? -15.569 -21.469 0.349 1.00 53.72 107 VAL A N 1
ATOM 814 C CA . VAL A 1 107 ? -15.723 -21.967 1.726 1.00 53.72 107 VAL A CA 1
ATOM 815 C C . VAL A 1 107 ? -14.522 -21.506 2.555 1.00 53.72 107 VAL A C 1
ATOM 817 O O . VAL A 1 107 ? -13.453 -22.114 2.423 1.00 53.72 107 VAL A O 1
ATOM 820 N N . PRO A 1 108 ? -14.656 -20.434 3.363 1.00 56.84 108 PRO A N 1
ATOM 821 C CA . PRO A 1 108 ? -13.617 -20.057 4.313 1.00 56.84 108 PRO A CA 1
ATOM 822 C C . PRO A 1 108 ? -13.371 -21.236 5.259 1.00 56.84 108 PRO A C 1
ATOM 824 O O . PRO A 1 108 ? -14.309 -21.873 5.738 1.00 56.84 108 PRO A O 1
ATOM 827 N N . ARG A 1 109 ? -12.099 -21.590 5.458 1.00 59.16 109 ARG A N 1
ATOM 828 C CA . ARG A 1 109 ? -11.718 -22.598 6.449 1.00 59.16 109 ARG A CA 1
ATOM 829 C C . ARG A 1 109 ? -11.426 -21.853 7.747 1.00 59.16 109 ARG A C 1
ATOM 831 O O . ARG A 1 109 ? -10.521 -21.033 7.697 1.00 59.16 109 ARG A O 1
ATOM 838 N N . PRO A 1 110 ? -12.146 -22.136 8.847 1.00 56.81 110 PRO A N 1
ATOM 839 C CA . PRO A 1 110 ? -12.075 -21.320 10.058 1.00 56.81 110 PRO A CA 1
ATOM 840 C C . PRO A 1 110 ? -10.688 -21.268 10.702 1.00 56.81 110 PRO A C 1
ATOM 842 O O . PRO A 1 110 ? -10.378 -20.309 11.391 1.00 56.81 110 PRO A O 1
ATOM 845 N N . GLU A 1 111 ? -9.850 -22.291 10.496 1.00 60.47 111 GLU A N 1
ATOM 846 C CA . GLU A 1 111 ? -8.533 -22.374 11.125 1.00 60.47 111 GLU A CA 1
ATOM 847 C C . GLU A 1 111 ? -7.523 -23.107 10.231 1.00 60.47 111 GLU A C 1
ATOM 849 O O . GLU A 1 111 ? -7.852 -24.060 9.507 1.00 60.47 111 GLU A O 1
ATOM 854 N N . GLY A 1 112 ? -6.261 -22.674 10.293 1.00 71.12 112 GLY A N 1
ATOM 855 C CA . GLY A 1 112 ? -5.145 -23.315 9.602 1.00 71.12 112 GLY A CA 1
ATOM 856 C C . GLY A 1 112 ? -4.769 -22.646 8.280 1.00 71.12 112 GLY A C 1
ATOM 857 O O . GLY A 1 112 ? -4.803 -21.430 8.138 1.00 71.12 112 GLY A O 1
ATOM 858 N N . THR A 1 113 ? -4.287 -23.426 7.309 1.00 73.00 113 THR A N 1
ATOM 859 C CA . THR A 1 113 ? -3.751 -22.875 6.054 1.00 73.00 113 THR A CA 1
ATOM 860 C C . THR A 1 113 ? -4.865 -22.365 5.135 1.00 73.00 113 THR A C 1
ATOM 862 O O . THR A 1 113 ? -5.673 -23.148 4.627 1.00 73.00 113 THR A O 1
ATOM 865 N N . LEU A 1 114 ? -4.865 -21.053 4.892 1.00 71.50 114 LEU A N 1
ATOM 866 C CA . LEU A 1 114 ? -5.796 -20.348 4.022 1.00 71.50 114 LEU A CA 1
ATOM 867 C C . LEU A 1 114 ? -5.663 -20.836 2.578 1.00 71.50 114 LEU A C 1
ATOM 869 O O . LEU A 1 114 ? -4.589 -20.814 1.986 1.00 71.50 114 LEU A O 1
ATOM 873 N N . ALA A 1 115 ? -6.778 -21.219 1.959 1.00 68.69 115 ALA A N 1
ATOM 874 C CA . ALA A 1 115 ? -6.813 -21.653 0.561 1.00 68.69 115 ALA A CA 1
ATOM 875 C C . ALA A 1 115 ? -6.909 -20.464 -0.418 1.00 68.69 115 ALA A C 1
ATOM 877 O O . ALA A 1 115 ? -7.739 -20.465 -1.329 1.00 68.69 115 ALA A O 1
ATOM 878 N N . LEU A 1 116 ? -6.081 -19.433 -0.220 1.00 74.69 116 LEU A N 1
ATOM 879 C CA . LEU A 1 116 ? -6.042 -18.263 -1.099 1.00 74.69 116 LEU A CA 1
ATOM 880 C C . LEU A 1 116 ? -5.264 -18.558 -2.396 1.00 74.69 116 LEU A C 1
ATOM 882 O O . LEU A 1 116 ? -4.427 -19.462 -2.425 1.00 74.69 116 LEU A O 1
ATOM 886 N N . PRO A 1 117 ? -5.518 -17.824 -3.493 1.00 68.31 117 PRO A N 1
ATOM 887 C CA . PRO A 1 117 ? -4.770 -18.000 -4.734 1.00 68.31 117 PRO A CA 1
ATOM 888 C C . PRO A 1 117 ? -3.277 -17.659 -4.602 1.00 68.31 117 PRO A C 1
ATOM 890 O O . PRO A 1 117 ? -2.891 -16.686 -3.953 1.00 68.31 117 PRO A O 1
ATOM 893 N N . GLY A 1 118 ? -2.440 -18.429 -5.303 1.00 73.50 118 GLY A N 1
ATOM 894 C CA . GLY A 1 118 ? -1.011 -18.146 -5.462 1.00 73.50 118 GLY A CA 1
ATOM 895 C C . GLY A 1 118 ? -0.216 -18.199 -4.155 1.00 73.50 118 GLY A C 1
ATOM 896 O O . GLY A 1 118 ? -0.437 -19.065 -3.312 1.00 73.50 118 GLY A O 1
ATOM 897 N N . ASP A 1 119 ? 0.713 -17.256 -3.992 1.00 70.50 119 ASP A N 1
ATOM 898 C CA . ASP A 1 119 ? 1.639 -17.192 -2.852 1.00 70.50 119 ASP A CA 1
ATOM 899 C C . ASP A 1 119 ? 0.927 -17.002 -1.499 1.00 70.50 119 ASP A C 1
ATOM 901 O O . ASP A 1 119 ? 1.502 -17.298 -0.454 1.00 70.50 119 ASP A O 1
ATOM 905 N N . MET A 1 120 ? -0.334 -16.554 -1.508 1.00 72.75 120 MET A N 1
ATOM 906 C CA . MET A 1 120 ? -1.154 -16.360 -0.307 1.00 72.75 120 MET A CA 1
ATOM 907 C C . MET A 1 120 ? -1.741 -17.672 0.235 1.00 72.75 120 MET A C 1
ATOM 909 O O . MET A 1 120 ? -2.200 -17.702 1.373 1.00 72.75 120 MET A O 1
ATOM 913 N N . ALA A 1 121 ? -1.677 -18.773 -0.527 1.00 73.38 121 ALA A N 1
ATOM 914 C CA . ALA A 1 121 ? -2.145 -20.097 -0.103 1.00 73.38 121 ALA A CA 1
ATOM 915 C C . ALA A 1 121 ? -1.412 -20.653 1.132 1.00 73.38 121 ALA A C 1
ATOM 917 O O . ALA A 1 121 ? -1.791 -21.686 1.667 1.00 73.38 121 ALA A O 1
ATOM 918 N N . ARG A 1 122 ? -0.298 -20.032 1.532 1.00 77.38 122 ARG A N 1
ATOM 919 C CA . ARG A 1 122 ? 0.534 -20.449 2.671 1.00 77.38 122 ARG A CA 1
ATOM 920 C C . ARG A 1 122 ? 0.172 -19.752 3.979 1.00 77.38 122 ARG A C 1
ATOM 922 O O . ARG A 1 122 ? 0.716 -20.120 5.020 1.00 77.38 122 ARG A O 1
ATOM 929 N N . LEU A 1 123 ? -0.659 -18.712 3.906 1.00 84.31 123 LEU A N 1
ATOM 930 C CA . LEU A 1 123 ? -1.047 -17.929 5.069 1.00 84.31 123 LEU A CA 1
ATOM 931 C C . LEU A 1 123 ? -1.801 -18.824 6.047 1.00 84.31 123 LEU A C 1
ATOM 933 O O . LEU A 1 123 ? -2.553 -19.706 5.635 1.00 84.31 123 LEU A O 1
ATOM 937 N N . ARG A 1 124 ? -1.557 -18.633 7.340 1.00 85.88 124 ARG A N 1
ATOM 938 C CA . ARG A 1 124 ? -2.197 -19.420 8.394 1.00 85.88 124 ARG A CA 1
ATOM 939 C C . ARG A 1 124 ? -3.097 -18.518 9.213 1.00 85.88 124 ARG A C 1
ATOM 941 O O . ARG A 1 124 ? -2.607 -17.525 9.739 1.00 85.88 124 ARG A O 1
ATOM 948 N N . GLU A 1 125 ? -4.369 -18.869 9.293 1.00 87.44 125 GLU A N 1
ATOM 949 C CA . GLU A 1 125 ? -5.352 -18.212 10.145 1.00 87.44 125 GLU A CA 1
ATOM 950 C C . GLU A 1 125 ? -5.360 -18.863 11.530 1.00 87.44 125 GLU A C 1
ATOM 952 O O . GLU A 1 125 ? -5.285 -20.091 11.656 1.00 87.44 125 GLU A O 1
ATOM 957 N N . TYR A 1 126 ? -5.408 -18.016 12.551 1.00 86.06 126 TYR A N 1
ATOM 958 C CA . TYR A 1 126 ? -5.522 -18.363 13.956 1.00 86.06 126 TYR A CA 1
ATOM 959 C C . TYR A 1 126 ? -6.456 -17.361 14.626 1.00 86.06 126 TYR A C 1
ATOM 961 O O . TYR A 1 126 ? -6.257 -16.158 14.484 1.00 86.06 126 TYR A O 1
ATOM 969 N N . THR A 1 127 ? -7.432 -17.844 15.381 1.00 86.75 127 THR A N 1
ATOM 970 C CA . THR A 1 127 ? -8.318 -16.988 16.172 1.00 86.75 127 THR A CA 1
ATOM 971 C C . THR A 1 127 ? -7.865 -17.035 17.618 1.00 86.75 127 THR A C 1
ATOM 973 O O . THR A 1 127 ? -7.713 -18.114 18.187 1.00 86.75 127 THR A O 1
ATOM 976 N N . ASP A 1 128 ? -7.621 -15.870 18.212 1.00 86.38 128 ASP A N 1
ATOM 977 C CA . ASP A 1 128 ? -7.250 -15.802 19.618 1.00 86.38 128 ASP A CA 1
ATOM 978 C C . ASP A 1 128 ? -8.471 -16.056 20.516 1.00 86.38 128 ASP A C 1
ATOM 980 O O . ASP A 1 128 ? -9.425 -15.275 20.459 1.00 86.38 128 ASP A O 1
ATOM 984 N N . PRO A 1 129 ? -8.471 -17.111 21.351 1.00 84.06 129 PRO A N 1
ATOM 985 C CA . PRO A 1 129 ? -9.632 -17.460 22.166 1.00 84.06 129 PRO A CA 1
ATOM 986 C C . PRO A 1 129 ? -9.931 -16.441 23.272 1.00 84.06 129 PRO A C 1
ATOM 988 O O . PRO A 1 129 ? -11.068 -16.376 23.730 1.00 84.06 129 PRO A O 1
ATOM 991 N N . GLU A 1 130 ? -8.944 -15.656 23.717 1.00 87.12 130 GLU A N 1
ATOM 992 C CA . GLU A 1 130 ? -9.148 -14.659 24.775 1.00 87.12 130 GLU A CA 1
ATOM 993 C C . GLU A 1 130 ? -9.729 -13.349 24.235 1.00 87.12 130 GLU A C 1
ATOM 995 O O . GLU A 1 130 ? -10.656 -12.792 24.822 1.00 87.12 130 GLU A O 1
ATOM 1000 N N . THR A 1 131 ? -9.187 -12.838 23.126 1.00 85.25 131 THR A N 1
ATOM 1001 C CA . THR A 1 131 ? -9.590 -11.531 22.580 1.00 85.25 131 THR A CA 1
ATOM 1002 C C . THR A 1 131 ? -10.576 -11.611 21.419 1.00 85.25 131 THR A C 1
ATOM 1004 O O . THR A 1 131 ? -11.133 -10.584 21.033 1.00 85.25 131 THR A O 1
ATOM 1007 N N . GLY A 1 132 ? -10.773 -12.792 20.826 1.00 84.94 132 GLY A N 1
ATOM 1008 C CA . GLY A 1 132 ? -11.532 -12.963 19.585 1.00 84.94 132 GLY A CA 1
ATOM 1009 C C . GLY A 1 132 ? -10.837 -12.370 18.351 1.00 84.94 132 GLY A C 1
ATOM 1010 O O . GLY A 1 132 ? -11.444 -12.283 17.286 1.00 84.94 132 GLY A O 1
ATOM 1011 N N . ALA A 1 133 ? -9.578 -11.933 18.467 1.00 89.19 133 ALA A N 1
ATOM 1012 C CA . ALA A 1 133 ? -8.847 -11.331 17.360 1.00 89.19 133 ALA A CA 1
ATOM 1013 C C . ALA A 1 133 ? -8.478 -12.374 16.296 1.00 89.19 133 ALA A C 1
ATOM 1015 O O . ALA A 1 133 ? -7.901 -13.421 16.600 1.00 89.19 133 ALA A O 1
ATOM 1016 N N . GLY A 1 134 ? -8.735 -12.044 15.029 1.00 90.75 134 GLY A N 1
ATOM 1017 C CA . GLY A 1 134 ? -8.295 -12.843 13.890 1.00 90.75 134 GLY A CA 1
ATOM 1018 C C . GLY A 1 134 ? -6.826 -12.567 13.583 1.00 90.75 134 GLY A C 1
ATOM 1019 O O . GLY A 1 134 ? -6.435 -11.429 13.322 1.00 90.75 134 GLY A O 1
ATOM 1020 N N . MET A 1 135 ? -5.987 -13.594 13.598 1.00 91.62 135 MET A N 1
ATOM 1021 C CA . MET A 1 135 ? -4.554 -13.496 13.343 1.00 91.62 135 MET A CA 1
ATOM 1022 C C . MET A 1 135 ? -4.174 -14.261 12.077 1.00 91.62 135 MET A C 1
ATOM 1024 O O . MET A 1 135 ? -4.527 -15.422 11.895 1.00 91.62 135 MET A O 1
ATOM 1028 N N . ILE A 1 136 ? -3.403 -13.622 11.200 1.0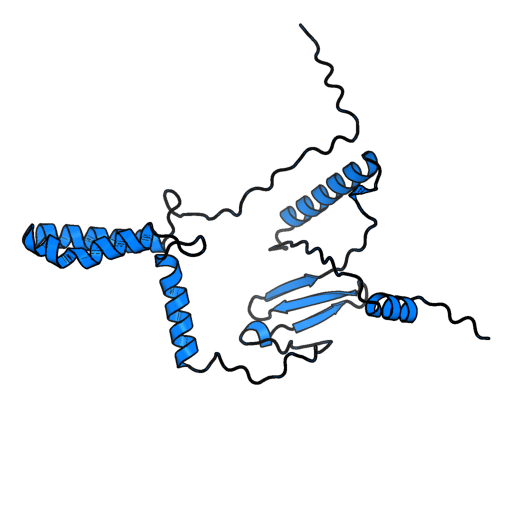0 91.31 136 ILE A N 1
ATOM 1029 C CA . ILE A 1 136 ? -2.899 -14.208 9.959 1.00 91.31 136 ILE A CA 1
ATOM 1030 C C . ILE A 1 136 ? -1.375 -14.194 9.991 1.00 91.31 136 ILE A C 1
ATOM 1032 O O . ILE A 1 136 ? -0.746 -13.133 9.973 1.00 91.31 136 ILE A O 1
ATOM 1036 N N . HIS A 1 137 ? -0.770 -15.376 10.007 1.00 90.69 137 HIS A N 1
ATOM 1037 C CA . HIS A 1 137 ? 0.678 -15.552 9.978 1.00 90.69 137 HIS A CA 1
ATOM 1038 C C . HIS A 1 137 ? 1.174 -15.855 8.555 1.00 90.69 137 HIS A C 1
ATOM 1040 O O . HIS A 1 137 ? 0.734 -16.829 7.934 1.00 90.69 137 HIS A O 1
ATOM 1046 N N . ASP A 1 138 ? 2.124 -15.055 8.054 1.00 90.81 138 ASP A N 1
ATOM 1047 C CA . ASP A 1 138 ? 2.913 -15.385 6.859 1.00 90.81 138 ASP A CA 1
ATOM 1048 C C . ASP A 1 138 ? 4.248 -16.030 7.274 1.00 90.81 138 ASP A C 1
ATOM 1050 O O . ASP A 1 138 ? 5.154 -15.313 7.712 1.00 90.81 138 ASP A O 1
ATOM 1054 N N . PRO A 1 139 ? 4.420 -17.355 7.098 1.00 86.31 139 PRO A N 1
ATOM 1055 C CA . PRO A 1 139 ? 5.646 -18.050 7.486 1.00 86.31 139 PRO A CA 1
ATOM 1056 C C . PRO A 1 139 ? 6.868 -17.658 6.645 1.00 86.31 139 PRO A C 1
ATOM 1058 O 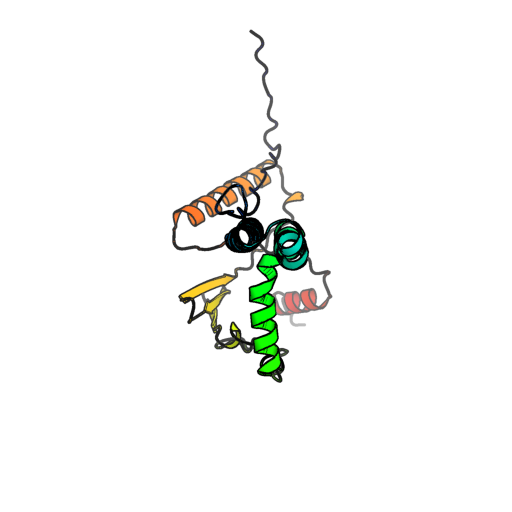O . PRO A 1 139 ? 7.995 -17.897 7.066 1.00 86.31 139 PRO A O 1
ATOM 1061 N N . THR A 1 140 ? 6.683 -17.089 5.450 1.00 86.88 140 THR A N 1
ATOM 1062 C CA . THR A 1 140 ? 7.807 -16.684 4.590 1.00 86.88 140 THR A CA 1
ATOM 1063 C C . THR A 1 140 ? 8.327 -15.305 4.969 1.00 86.88 140 THR A C 1
ATOM 1065 O O . THR A 1 140 ? 9.536 -15.098 5.017 1.00 86.88 140 THR A O 1
ATOM 1068 N N . ALA A 1 141 ? 7.423 -14.365 5.248 1.00 86.81 141 ALA A N 1
ATOM 1069 C CA . ALA A 1 141 ? 7.791 -13.027 5.700 1.00 86.81 141 ALA A CA 1
ATOM 1070 C C . ALA A 1 141 ? 8.073 -12.962 7.216 1.00 86.81 141 ALA A C 1
ATOM 1072 O O . ALA A 1 141 ? 8.628 -11.967 7.675 1.00 86.81 141 ALA A O 1
ATOM 1073 N N . ASN A 1 142 ? 7.709 -14.004 7.982 1.00 88.56 142 ASN A N 1
ATOM 1074 C CA . ASN A 1 142 ? 7.703 -14.017 9.452 1.00 88.56 142 ASN A CA 1
ATOM 1075 C C . ASN A 1 142 ? 6.946 -12.812 10.033 1.00 88.56 142 ASN A C 1
ATOM 1077 O O . ASN A 1 142 ? 7.394 -12.147 10.967 1.00 88.56 142 ASN A O 1
ATOM 1081 N N . THR A 1 143 ? 5.784 -12.518 9.452 1.00 91.69 143 THR A N 1
ATOM 1082 C CA . THR A 1 143 ? 4.914 -11.419 9.884 1.00 91.69 143 THR A CA 1
ATOM 1083 C C . THR A 1 143 ? 3.587 -11.958 10.386 1.00 91.69 143 THR A C 1
ATOM 1085 O O . THR A 1 143 ? 2.997 -12.838 9.755 1.00 91.69 143 THR A O 1
ATOM 1088 N N . LEU A 1 144 ? 3.097 -11.385 11.484 1.00 92.81 144 LEU A N 1
ATOM 1089 C CA . LEU A 1 144 ? 1.769 -11.640 12.030 1.00 92.81 144 LEU A CA 1
ATOM 1090 C C . LEU A 1 144 ? 0.887 -10.409 11.801 1.00 92.81 144 LEU A C 1
ATOM 1092 O O . LEU A 1 144 ? 1.221 -9.315 12.253 1.00 92.81 144 LEU A O 1
ATOM 1096 N N . THR A 1 145 ? -0.223 -10.590 11.093 1.00 93.50 145 THR A N 1
ATOM 1097 C CA . THR A 1 145 ? -1.262 -9.567 10.928 1.00 93.50 145 THR A CA 1
ATOM 1098 C C . THR A 1 145 ? -2.381 -9.873 11.903 1.00 93.50 145 THR A C 1
ATOM 1100 O O . THR A 1 145 ? -2.897 -10.983 11.892 1.00 93.50 145 THR A O 1
ATOM 1103 N N . VAL A 1 146 ? -2.757 -8.905 12.730 1.00 93.50 146 VAL A N 1
ATOM 1104 C CA . VAL A 1 146 ? -3.853 -9.049 13.692 1.00 93.50 146 VAL A CA 1
ATOM 1105 C C . VAL A 1 146 ? -4.987 -8.128 13.263 1.00 93.50 146 VAL A C 1
ATOM 1107 O O . VAL A 1 146 ? -4.766 -6.939 13.026 1.00 93.50 146 VAL A O 1
ATOM 1110 N N . VAL A 1 147 ? -6.184 -8.686 13.144 1.00 92.19 147 VAL A N 1
ATOM 1111 C CA . VAL A 1 147 ? -7.425 -7.995 12.806 1.00 92.19 147 VAL A CA 1
ATOM 1112 C C . VAL A 1 147 ? -8.325 -8.051 14.032 1.00 92.19 147 VAL A C 1
ATOM 1114 O O . VAL A 1 147 ? -8.616 -9.124 14.554 1.00 92.19 147 VAL A O 1
ATOM 1117 N N . VAL A 1 148 ? -8.744 -6.878 14.497 1.00 90.81 148 VAL A N 1
ATOM 1118 C CA . VAL A 1 148 ? -9.619 -6.725 15.660 1.00 90.81 148 VAL A CA 1
ATOM 1119 C C . VAL A 1 148 ? -10.837 -5.931 15.223 1.00 90.81 148 VAL A C 1
ATOM 1121 O O . VAL A 1 148 ? -10.694 -4.874 14.602 1.00 90.81 148 VAL A O 1
ATOM 1124 N N . GLU A 1 149 ? -12.022 -6.437 15.540 1.00 87.25 149 GLU A N 1
ATOM 1125 C CA . GLU A 1 149 ? -13.260 -5.696 15.349 1.00 87.25 149 GLU A CA 1
ATOM 1126 C C . GLU A 1 149 ? -13.445 -4.684 16.482 1.00 87.25 149 GLU A C 1
ATOM 1128 O O . GLU A 1 149 ? -13.254 -4.990 17.659 1.00 87.25 149 GLU A O 1
ATOM 1133 N N . VAL A 1 150 ? -13.787 -3.446 16.123 1.00 86.00 150 VAL A N 1
ATOM 1134 C CA . VAL A 1 150 ? -14.019 -2.368 17.086 1.00 86.00 150 VAL A CA 1
ATOM 1135 C C . VAL A 1 150 ? -15.372 -1.741 16.797 1.00 86.00 150 VAL A C 1
ATOM 1137 O O . VAL A 1 150 ? -15.538 -1.037 15.802 1.00 86.00 150 VAL A O 1
ATOM 1140 N N . THR A 1 151 ? -16.317 -1.950 17.709 1.00 82.38 151 THR A N 1
ATOM 1141 C CA . THR A 1 151 ? -17.659 -1.367 17.629 1.00 82.38 151 THR A CA 1
ATOM 1142 C C . THR A 1 151 ? -17.744 -0.120 18.498 1.00 82.38 151 THR A C 1
ATOM 1144 O O . THR A 1 151 ? -17.354 -0.116 19.667 1.00 82.38 151 THR A O 1
ATOM 1147 N N . HIS A 1 152 ? -18.265 0.968 17.935 1.00 78.94 152 HIS A N 1
ATOM 1148 C CA . HIS A 1 152 ? -18.445 2.230 18.642 1.00 78.94 152 HIS A CA 1
ATOM 1149 C C . HIS A 1 152 ? -19.738 2.931 18.180 1.00 78.94 152 HIS A C 1
ATOM 1151 O O . HIS A 1 152 ? -20.029 2.913 16.985 1.00 78.94 152 HIS A O 1
ATOM 1157 N N . PRO A 1 153 ? -20.507 3.572 19.090 1.00 75.81 153 PRO A N 1
ATOM 1158 C CA . PRO A 1 153 ? -21.542 4.542 18.730 1.00 75.81 153 PRO A CA 1
ATOM 1159 C C . PRO A 1 153 ? -21.097 5.566 17.678 1.00 75.81 153 PRO A C 1
ATOM 1161 O O . PRO A 1 153 ? -19.914 5.859 17.549 1.00 75.81 153 PRO A O 1
ATOM 1164 N N . ALA A 1 154 ? -22.046 6.160 16.952 1.00 79.31 154 ALA A N 1
ATOM 1165 C CA . ALA A 1 154 ? -21.738 7.153 15.925 1.00 79.31 154 ALA A CA 1
ATOM 1166 C C . ALA A 1 154 ? -20.919 8.324 16.504 1.00 79.31 154 ALA A C 1
ATOM 1168 O O . ALA A 1 154 ? -21.446 9.162 17.234 1.00 79.31 154 ALA A O 1
ATOM 1169 N N . PHE A 1 155 ? -19.632 8.393 16.143 1.00 82.88 155 PHE A N 1
ATOM 1170 C CA . PHE A 1 155 ? -18.681 9.389 16.653 1.00 82.88 155 PHE A CA 1
ATOM 1171 C C . PHE A 1 155 ? -19.180 10.830 16.462 1.00 82.88 155 PHE A C 1
ATOM 1173 O O . PHE A 1 155 ? -19.016 11.668 17.343 1.00 82.88 155 PHE A O 1
ATOM 1180 N N . VAL A 1 156 ? -19.848 11.091 15.333 1.00 82.88 156 VAL A N 1
ATOM 1181 C CA . VAL A 1 156 ? -20.412 12.402 14.969 1.00 82.88 156 VAL A CA 1
ATOM 1182 C C . VAL A 1 156 ? -21.501 12.867 15.942 1.00 82.88 156 VAL A C 1
ATOM 1184 O O . VAL A 1 156 ? -21.689 14.067 16.106 1.00 82.88 156 VAL A O 1
ATOM 1187 N N . LEU A 1 157 ? -22.204 11.939 16.600 1.00 87.44 157 LEU A N 1
ATOM 1188 C CA . LEU A 1 157 ? -23.287 12.255 17.539 1.00 87.44 157 LEU A CA 1
ATOM 1189 C C . LEU A 1 157 ? -22.799 12.489 18.974 1.00 87.44 157 LEU A C 1
ATOM 1191 O O . LEU A 1 157 ? -23.596 12.855 19.834 1.00 87.44 157 LEU A O 1
ATOM 1195 N N . LEU A 1 158 ? -21.516 12.253 19.253 1.00 87.06 158 LEU A N 1
ATOM 1196 C CA . LEU A 1 158 ? -20.939 12.496 20.573 1.00 87.06 158 LEU A CA 1
ATOM 1197 C C . LEU A 1 158 ? -20.796 13.992 20.848 1.00 87.06 158 LEU A C 1
ATOM 1199 O O . LEU A 1 158 ? -20.618 14.786 19.924 1.00 87.06 158 LEU A O 1
ATOM 1203 N N . ASP A 1 159 ? -20.790 14.367 22.126 1.00 90.38 159 ASP A N 1
ATOM 1204 C CA . ASP A 1 159 ? -20.460 15.731 22.515 1.00 90.38 159 ASP A CA 1
ATOM 1205 C C . ASP A 1 159 ? -19.000 16.083 22.136 1.00 90.38 159 ASP A C 1
ATOM 1207 O O . ASP A 1 159 ? -18.126 15.205 22.102 1.00 90.38 159 ASP A O 1
ATOM 1211 N N . PRO A 1 160 ? -18.692 17.365 21.868 1.00 89.62 160 PRO A N 1
ATOM 1212 C CA . PRO A 1 160 ? -17.356 17.769 21.427 1.00 89.62 160 PRO A CA 1
ATOM 1213 C C . PRO A 1 160 ? -16.222 17.407 22.400 1.00 89.62 160 PRO A C 1
ATOM 1215 O O . PRO A 1 160 ? -15.084 17.177 21.978 1.00 89.62 160 PRO A O 1
ATOM 1218 N N . SER A 1 161 ? -16.506 17.339 23.706 1.00 89.38 161 SER A N 1
ATOM 1219 C CA . SER A 1 161 ? -15.496 17.012 24.715 1.00 89.38 161 SER A CA 1
ATOM 1220 C C . SER A 1 161 ? -15.094 15.535 24.643 1.00 89.38 161 SER A C 1
ATOM 1222 O O . SER A 1 161 ? -13.903 15.205 24.670 1.00 89.38 161 SER A O 1
ATOM 1224 N N . GLU A 1 162 ? -16.070 14.654 24.432 1.00 89.50 162 GLU A N 1
ATOM 1225 C CA . GLU A 1 162 ? -15.877 13.222 24.256 1.00 89.50 162 GLU A CA 1
ATOM 1226 C C . GLU A 1 162 ? -15.209 12.897 22.912 1.00 89.50 162 GLU A C 1
ATOM 1228 O O . GLU A 1 162 ? -14.298 12.060 22.857 1.00 89.50 162 GLU A O 1
ATOM 1233 N N . GLN A 1 163 ? -15.581 13.606 21.839 1.00 88.81 163 GLN A N 1
ATOM 1234 C CA . GLN A 1 163 ? -14.890 13.513 20.550 1.00 88.81 163 GLN A CA 1
ATOM 1235 C C . GLN A 1 163 ? -13.396 13.837 20.705 1.00 88.81 163 GLN A C 1
ATOM 1237 O O . GLN A 1 163 ? -12.537 13.046 20.301 1.00 88.81 163 GLN A O 1
ATOM 1242 N N . ASN A 1 164 ? -13.068 14.954 21.364 1.00 88.38 164 ASN A N 1
ATOM 1243 C CA . ASN A 1 164 ? -11.683 15.359 21.602 1.00 88.38 164 ASN A CA 1
ATOM 1244 C C . ASN A 1 164 ? -10.920 14.353 22.484 1.00 88.38 164 ASN A C 1
ATOM 1246 O O . ASN A 1 164 ? -9.760 14.024 22.205 1.00 88.38 164 ASN A O 1
ATOM 1250 N N . ARG A 1 165 ? -11.568 13.808 23.524 1.00 90.06 165 ARG A N 1
ATOM 1251 C CA . ARG A 1 165 ? -10.981 12.774 24.390 1.00 90.06 165 ARG A CA 1
ATOM 1252 C C . ARG A 1 165 ? -10.587 11.531 23.591 1.00 90.06 165 ARG A C 1
ATOM 1254 O O . ARG A 1 165 ? -9.474 11.026 23.764 1.00 90.06 165 ARG A O 1
ATOM 1261 N N . ARG A 1 166 ? -11.459 11.067 22.692 1.00 90.31 166 ARG A N 1
ATOM 1262 C CA . ARG A 1 166 ? -11.230 9.894 21.829 1.00 90.31 166 ARG A CA 1
ATOM 1263 C C . ARG A 1 166 ? -10.139 10.127 20.793 1.00 90.31 166 ARG A C 1
ATOM 1265 O O . ARG A 1 166 ? -9.249 9.291 20.675 1.00 90.31 166 ARG A O 1
ATOM 1272 N N . VAL A 1 167 ? -10.145 11.274 20.111 1.00 90.06 167 VAL A N 1
ATOM 1273 C CA . VAL A 1 167 ? -9.085 11.643 19.154 1.00 90.06 167 VAL A CA 1
ATOM 1274 C C . VAL A 1 167 ? -7.728 11.714 19.853 1.00 90.06 167 VAL A C 1
ATOM 1276 O O . VAL A 1 167 ? -6.738 11.166 19.365 1.00 90.06 167 VAL A O 1
ATOM 1279 N N . THR A 1 168 ? -7.682 12.314 21.044 1.00 91.12 168 THR A N 1
ATOM 1280 C CA . THR A 1 168 ? -6.456 12.384 21.849 1.00 91.12 168 THR A CA 1
ATOM 1281 C C . THR A 1 168 ? -5.981 10.991 22.268 1.00 91.12 168 THR A C 1
ATOM 1283 O O . THR A 1 168 ? -4.791 10.686 22.170 1.00 91.12 168 THR A O 1
ATOM 1286 N N . ALA A 1 169 ? -6.890 10.124 22.725 1.00 91.81 169 ALA A N 1
ATOM 1287 C CA . ALA A 1 169 ? -6.562 8.749 23.094 1.00 91.81 169 ALA A CA 1
ATOM 1288 C C . ALA A 1 169 ? -6.035 7.947 21.892 1.00 91.81 169 ALA A C 1
ATOM 1290 O O . ALA A 1 169 ? -5.011 7.274 22.013 1.00 91.81 169 ALA A O 1
ATOM 1291 N N . TRP A 1 170 ? -6.660 8.094 20.723 1.00 91.25 170 TRP A N 1
ATOM 1292 C CA . TRP A 1 170 ? -6.199 7.486 19.477 1.00 91.25 170 TRP A CA 1
ATOM 1293 C C . TRP A 1 170 ? -4.791 7.952 19.088 1.00 91.25 170 TRP A C 1
ATOM 1295 O O . TRP A 1 170 ? -3.933 7.137 18.755 1.00 91.25 170 TRP A O 1
ATOM 1305 N N . GLY A 1 171 ? -4.495 9.247 19.242 1.00 91.31 171 GLY A N 1
ATOM 1306 C CA . GLY A 1 171 ? -3.144 9.780 19.050 1.00 91.31 171 GLY A CA 1
ATOM 1307 C C . GLY A 1 171 ? -2.096 9.106 19.946 1.00 91.31 171 GLY A C 1
ATOM 1308 O O . GLY A 1 171 ? -0.984 8.824 19.494 1.00 91.31 171 GLY A O 1
ATOM 1309 N N . ARG A 1 172 ? -2.445 8.772 21.197 1.00 93.31 172 ARG A N 1
ATOM 1310 C CA . ARG A 1 172 ? -1.547 8.021 22.095 1.00 93.31 172 ARG A CA 1
ATOM 1311 C C . ARG A 1 172 ? -1.334 6.584 21.628 1.00 93.31 172 ARG A C 1
ATOM 1313 O O . ARG A 1 172 ? -0.201 6.113 21.697 1.00 93.31 172 ARG A O 1
ATOM 1320 N N . VAL A 1 173 ? -2.377 5.911 21.135 1.00 92.25 1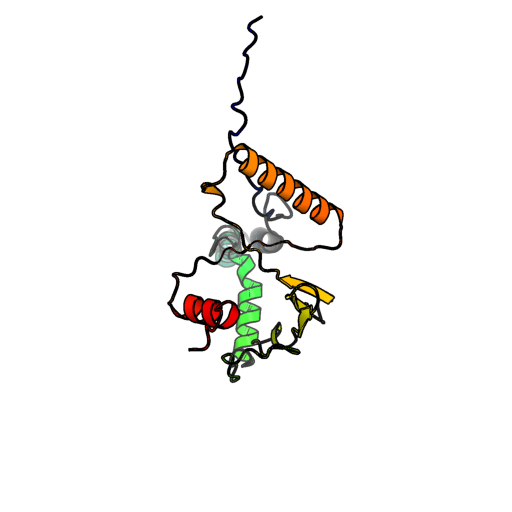73 VAL A N 1
ATOM 1321 C CA . VAL A 1 173 ? -2.268 4.558 20.557 1.00 92.25 173 VAL A CA 1
ATOM 1322 C C . VAL A 1 173 ? -1.286 4.568 19.386 1.00 92.25 173 VAL A C 1
ATOM 1324 O O . VAL A 1 173 ? -0.313 3.814 19.400 1.00 92.25 173 VAL A O 1
ATOM 1327 N N . LEU A 1 174 ? -1.461 5.492 18.436 1.00 91.38 174 LEU A 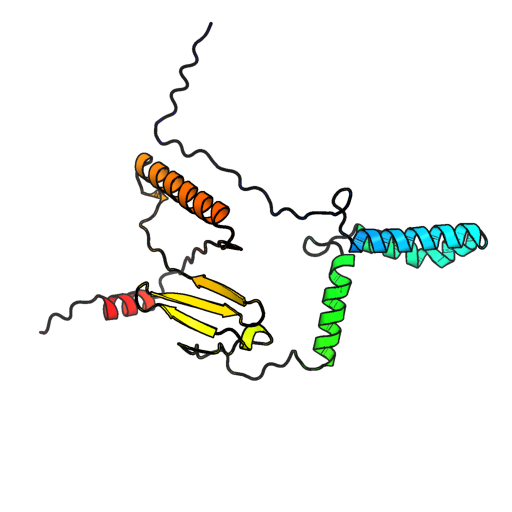N 1
ATOM 1328 C CA . LEU A 1 174 ? -0.547 5.657 17.302 1.00 91.38 174 LEU A CA 1
ATOM 1329 C C . LEU A 1 174 ? 0.892 5.931 17.757 1.00 91.38 174 LEU A C 1
ATOM 1331 O O . LEU A 1 174 ? 1.828 5.308 17.263 1.00 91.38 174 LEU A O 1
ATOM 1335 N N . ALA A 1 175 ? 1.084 6.817 18.738 1.00 90.75 175 ALA A N 1
ATOM 1336 C CA . ALA A 1 175 ? 2.411 7.127 19.264 1.00 90.75 175 ALA A CA 1
ATOM 1337 C C . ALA A 1 175 ? 3.086 5.907 19.918 1.00 90.75 175 ALA A C 1
ATOM 1339 O O . ALA A 1 175 ? 4.292 5.710 19.764 1.00 90.75 175 ALA A O 1
ATOM 1340 N N . THR A 1 176 ? 2.325 5.081 20.637 1.00 92.44 176 THR A N 1
ATOM 1341 C CA . THR A 1 176 ? 2.824 3.838 21.240 1.00 92.44 176 THR A CA 1
ATOM 1342 C C . THR A 1 176 ? 3.209 2.817 20.174 1.00 92.44 176 THR A C 1
ATOM 1344 O O . THR A 1 176 ? 4.291 2.238 20.257 1.00 92.44 176 THR A O 1
ATOM 1347 N N . ILE A 1 177 ? 2.387 2.659 19.136 1.00 91.62 177 ILE A N 1
ATOM 1348 C CA . ILE A 1 177 ? 2.673 1.775 18.000 1.00 91.62 177 ILE A CA 1
ATOM 1349 C C . ILE A 1 177 ? 3.966 2.204 17.299 1.00 91.62 177 ILE A C 1
ATOM 1351 O O . ILE A 1 177 ? 4.875 1.385 17.155 1.00 91.62 177 ILE A O 1
ATOM 1355 N N . CYS A 1 178 ? 4.100 3.490 16.960 1.00 88.50 178 CYS A N 1
ATOM 1356 C CA . CYS A 1 178 ? 5.297 4.039 16.317 1.00 88.50 178 CYS A CA 1
ATOM 1357 C C . CYS A 1 178 ? 6.572 3.848 17.155 1.00 88.50 178 CYS A C 1
ATOM 1359 O O . CYS A 1 178 ? 7.647 3.654 16.594 1.00 88.50 178 CYS A O 1
ATOM 1361 N N . ARG A 1 179 ? 6.473 3.887 18.492 1.00 89.75 179 ARG A N 1
ATOM 1362 C CA . ARG A 1 179 ? 7.616 3.653 19.394 1.00 89.75 179 ARG A CA 1
ATOM 1363 C C . ARG A 1 179 ? 7.963 2.179 19.587 1.00 89.75 179 ARG A C 1
ATOM 1365 O O . ARG A 1 179 ? 9.090 1.886 19.968 1.00 89.75 179 ARG A O 1
ATOM 1372 N N . SER A 1 180 ? 7.025 1.259 19.358 1.00 91.06 180 SER A N 1
ATOM 1373 C CA . SER A 1 180 ? 7.228 -0.168 19.640 1.00 91.06 180 SER A CA 1
ATOM 1374 C C . SER A 1 180 ? 8.343 -0.806 18.803 1.00 91.06 180 SER A C 1
ATOM 1376 O O . SER A 1 180 ? 8.940 -1.787 19.239 1.00 91.06 180 SER A O 1
ATOM 1378 N N . GLY A 1 181 ? 8.581 -0.302 17.584 1.00 87.19 181 GLY A N 1
ATOM 1379 C CA . GLY A 1 181 ? 9.508 -0.881 16.603 1.00 87.19 181 GLY A CA 1
ATOM 1380 C C . GLY A 1 181 ? 9.116 -2.271 16.075 1.00 87.19 181 GLY A C 1
ATOM 1381 O O . GLY A 1 181 ? 9.778 -2.780 15.177 1.00 87.19 181 GLY A O 1
ATOM 1382 N N . ARG A 1 182 ? 8.053 -2.888 16.612 1.00 88.00 182 ARG A N 1
ATOM 1383 C CA . ARG A 1 182 ? 7.590 -4.245 16.265 1.00 88.00 182 ARG A CA 1
ATOM 1384 C C . ARG A 1 182 ? 6.404 -4.255 15.309 1.00 88.00 182 ARG A C 1
ATOM 1386 O O . ARG A 1 182 ? 6.152 -5.265 14.663 1.00 88.00 182 ARG A O 1
ATOM 1393 N N . VAL A 1 183 ? 5.679 -3.144 15.223 1.00 90.88 183 VAL A N 1
ATOM 1394 C CA . VAL A 1 183 ? 4.538 -2.996 14.320 1.00 90.88 183 VAL A CA 1
ATOM 1395 C C . VAL A 1 183 ? 5.012 -2.336 13.033 1.00 90.88 183 VAL A C 1
ATOM 1397 O O . VAL A 1 183 ? 5.467 -1.193 13.043 1.00 90.88 183 VAL A O 1
ATOM 1400 N N . SER A 1 184 ? 4.910 -3.063 11.924 1.00 88.94 184 SER A N 1
ATOM 1401 C CA . SER A 1 184 ? 5.310 -2.578 10.600 1.00 88.94 184 SER A CA 1
ATOM 1402 C C . SER A 1 184 ? 4.264 -1.659 9.966 1.00 88.94 184 SER A C 1
ATOM 1404 O O . SER A 1 184 ? 4.622 -0.713 9.265 1.00 88.94 184 SER A O 1
ATOM 1406 N N . ALA A 1 185 ? 2.979 -1.924 10.208 1.00 88.19 185 ALA A N 1
ATOM 1407 C CA . ALA A 1 185 ? 1.863 -1.161 9.667 1.00 88.19 185 ALA A CA 1
ATOM 1408 C C . ALA A 1 185 ? 0.629 -1.255 10.577 1.00 88.19 185 ALA A C 1
ATOM 1410 O O . ALA A 1 185 ? 0.412 -2.264 11.244 1.00 88.19 185 ALA A O 1
ATOM 1411 N N . LEU A 1 186 ? -0.192 -0.204 10.561 1.00 90.00 186 LEU A N 1
ATOM 1412 C CA . LEU A 1 186 ? -1.528 -0.169 11.154 1.00 90.00 186 LEU A CA 1
ATOM 1413 C C . LEU A 1 186 ? -2.508 0.313 10.083 1.00 90.00 186 LEU A C 1
ATOM 1415 O O . LEU A 1 186 ? -2.251 1.324 9.426 1.00 90.00 186 LEU A O 1
ATOM 1419 N N . GLN A 1 187 ? -3.630 -0.384 9.930 1.00 91.25 187 GLN A N 1
ATOM 1420 C CA . GLN A 1 187 ? -4.696 -0.016 9.005 1.00 91.25 187 GLN A CA 1
ATOM 1421 C C . GLN A 1 187 ? -6.031 0.017 9.747 1.00 91.25 187 GLN A C 1
ATOM 1423 O O . GLN A 1 187 ? -6.332 -0.888 10.517 1.00 91.25 187 GLN A O 1
ATOM 1428 N N . VAL A 1 188 ? -6.826 1.056 9.493 1.00 89.44 188 VAL A N 1
ATOM 1429 C CA . VAL A 1 188 ? -8.215 1.148 9.952 1.00 89.44 188 VAL A CA 1
ATOM 1430 C C . VAL A 1 188 ? -9.110 0.922 8.742 1.00 89.44 188 VAL A C 1
ATOM 1432 O O . VAL A 1 188 ? -8.935 1.577 7.711 1.00 89.44 188 VAL A O 1
ATOM 1435 N N . LEU A 1 189 ? -10.028 -0.032 8.858 1.00 88.19 189 LEU A N 1
ATOM 1436 C CA . LEU A 1 189 ? -11.007 -0.371 7.834 1.00 88.19 189 LEU A CA 1
ATOM 1437 C C . LEU A 1 189 ? -12.393 -0.109 8.411 1.00 88.19 189 LEU A C 1
ATOM 1439 O O . LEU A 1 189 ? -12.742 -0.662 9.448 1.00 88.19 189 LEU A O 1
ATOM 1443 N N . GLU A 1 190 ? -13.172 0.727 7.737 1.00 83.94 190 GLU A N 1
ATOM 1444 C CA . GLU A 1 190 ? -14.573 0.953 8.072 1.00 83.94 190 GLU A CA 1
ATOM 1445 C C . GLU A 1 190 ? -15.434 0.245 7.027 1.00 83.94 190 GLU A C 1
ATOM 1447 O O . GLU A 1 190 ? -15.289 0.479 5.824 1.00 83.94 190 GLU A O 1
ATOM 1452 N N . ARG A 1 191 ? -16.305 -0.660 7.480 1.00 77.19 191 ARG A N 1
ATOM 1453 C CA . ARG A 1 191 ? -17.224 -1.395 6.613 1.00 77.19 191 ARG A CA 1
ATOM 1454 C C . ARG A 1 191 ? -18.636 -0.862 6.824 1.00 77.19 191 ARG A C 1
ATOM 1456 O O . ARG A 1 191 ? -19.295 -1.207 7.796 1.00 77.19 191 ARG A O 1
ATOM 1463 N N . THR A 1 192 ? -19.123 -0.067 5.879 1.00 71.75 192 THR A N 1
ATOM 1464 C CA . THR A 1 192 ? -20.525 0.358 5.831 1.00 71.75 192 THR A CA 1
ATOM 1465 C C . THR A 1 192 ? -21.331 -0.656 5.024 1.00 71.75 192 THR A C 1
ATOM 1467 O O . THR A 1 192 ? -21.456 -0.566 3.804 1.00 71.75 192 THR A O 1
ATOM 1470 N N . LEU A 1 193 ? -21.851 -1.684 5.696 1.00 65.69 193 LEU A N 1
ATOM 1471 C CA . LEU A 1 193 ? -22.830 -2.568 5.070 1.00 65.69 193 LEU A CA 1
ATOM 1472 C C . LEU A 1 193 ? -24.223 -1.934 5.149 1.00 65.69 193 LEU A C 1
ATOM 1474 O O . LEU A 1 193 ? -24.647 -1.581 6.251 1.00 65.69 193 LEU A O 1
ATOM 1478 N N . PRO A 1 194 ? -24.980 -1.833 4.039 1.00 58.41 194 PRO A N 1
ATOM 1479 C CA . PRO A 1 194 ? -26.424 -1.726 4.163 1.00 58.41 194 PRO A CA 1
ATOM 1480 C C . PRO A 1 194 ? -26.888 -2.973 4.913 1.00 58.41 194 PRO A C 1
ATOM 1482 O O . PRO A 1 194 ? -26.526 -4.084 4.523 1.00 58.41 194 PRO A O 1
ATOM 1485 N N . ALA A 1 195 ? -27.624 -2.795 6.009 1.00 51.66 195 ALA A N 1
ATOM 1486 C CA . ALA A 1 195 ? -28.125 -3.909 6.797 1.00 51.66 195 ALA A CA 1
ATOM 1487 C C . ALA A 1 195 ? -29.040 -4.778 5.921 1.00 51.66 195 ALA A C 1
ATOM 1489 O O . ALA A 1 195 ? -30.231 -4.516 5.774 1.00 51.66 195 ALA A O 1
ATOM 1490 N N . SER A 1 196 ? -28.487 -5.820 5.305 1.00 52.59 196 SER A N 1
ATOM 1491 C CA . SER A 1 196 ? -29.278 -6.961 4.877 1.00 52.59 196 SER A CA 1
ATOM 1492 C C . SER A 1 196 ? -29.821 -7.592 6.151 1.00 52.59 196 SER A C 1
ATOM 1494 O O . SER A 1 196 ? -29.042 -7.844 7.071 1.00 52.59 196 SER A O 1
ATOM 1496 N N . GLY A 1 197 ? -31.126 -7.864 6.221 1.00 53.97 197 GLY A N 1
ATOM 1497 C CA . GLY A 1 197 ? -31.789 -8.414 7.415 1.00 53.97 197 GLY A CA 1
ATOM 1498 C C . GLY A 1 197 ? -31.173 -9.707 7.980 1.00 53.97 197 GLY A C 1
ATOM 1499 O O . GLY A 1 197 ? -31.529 -10.110 9.079 1.00 53.97 197 GLY A O 1
ATOM 1500 N N . GLN A 1 198 ? -30.213 -10.319 7.277 1.00 60.16 198 GLN A N 1
ATOM 1501 C CA . GLN A 1 198 ? -29.354 -11.397 7.771 1.00 60.16 198 GLN A CA 1
ATOM 1502 C C . GLN A 1 198 ? -28.514 -10.999 8.994 1.00 60.16 198 GLN A C 1
ATOM 1504 O O . GLN A 1 198 ? -28.470 -11.771 9.939 1.00 60.16 198 GLN A O 1
ATOM 1509 N N . GLY A 1 199 ? -27.935 -9.792 9.042 1.00 56.16 199 GLY A N 1
ATOM 1510 C CA . GLY A 1 199 ? -27.144 -9.368 10.209 1.00 56.16 199 GLY A CA 1
ATOM 1511 C C . GLY A 1 199 ? -28.002 -9.162 11.463 1.00 56.16 199 GLY A C 1
ATOM 1512 O O . GLY A 1 199 ? -27.549 -9.399 12.575 1.00 56.16 199 GLY A O 1
ATOM 1513 N N . LEU A 1 200 ? -29.274 -8.781 11.285 1.00 56.66 200 LEU A N 1
ATOM 1514 C CA . LEU A 1 200 ? -30.244 -8.706 12.379 1.00 56.66 200 LEU A CA 1
ATOM 1515 C C . LEU A 1 200 ? -30.657 -10.107 12.853 1.00 56.66 200 LEU A C 1
ATOM 1517 O O . LEU A 1 200 ? -30.836 -10.309 14.047 1.00 56.66 200 LEU A O 1
ATOM 1521 N N . ALA A 1 201 ? -30.787 -11.067 11.931 1.00 66.12 201 ALA A N 1
ATOM 1522 C CA . ALA A 1 201 ? -31.092 -12.457 12.259 1.00 66.12 201 ALA A CA 1
ATOM 1523 C C . ALA A 1 201 ? -29.930 -13.154 12.988 1.00 66.12 201 ALA A C 1
ATOM 1525 O O . ALA A 1 201 ? -30.180 -13.871 13.948 1.00 66.12 201 ALA A O 1
ATOM 1526 N N . GLU A 1 202 ? -28.680 -12.912 12.580 1.00 65.12 202 GLU A N 1
ATOM 1527 C CA . GLU A 1 202 ? -27.480 -13.407 13.273 1.00 65.12 202 GLU A CA 1
ATOM 1528 C C . GLU A 1 202 ? -27.328 -12.756 14.653 1.00 65.12 202 GLU A C 1
ATOM 1530 O O . GLU A 1 202 ? -27.179 -13.462 15.646 1.00 65.12 202 GLU A O 1
ATOM 1535 N N . TRP A 1 203 ? -27.490 -11.431 14.752 1.00 69.50 203 TRP A N 1
ATOM 1536 C CA . TRP A 1 203 ? -27.460 -10.741 16.043 1.00 69.50 203 TRP A CA 1
ATOM 1537 C C . TRP A 1 203 ? -28.570 -11.225 16.984 1.00 69.50 203 TRP A C 1
ATOM 1539 O O . TRP A 1 203 ? -28.308 -11.459 18.159 1.00 69.50 203 TRP A O 1
ATOM 1549 N N . TRP A 1 204 ? -29.795 -11.417 16.481 1.00 65.75 204 TRP A N 1
ATOM 1550 C CA . TRP A 1 204 ? -30.915 -11.948 17.266 1.00 65.75 204 TRP A CA 1
ATOM 1551 C C . TRP A 1 204 ? -30.727 -13.422 17.638 1.00 65.75 204 TRP A C 1
ATOM 1553 O O . TRP A 1 204 ? -31.158 -13.832 18.708 1.00 65.75 204 TRP A O 1
ATOM 1563 N N . ALA A 1 205 ? -30.070 -14.223 16.799 1.00 74.19 205 ALA A N 1
ATOM 1564 C CA . ALA A 1 205 ? -29.718 -15.598 17.144 1.00 74.19 205 ALA A CA 1
ATOM 1565 C C . ALA A 1 205 ? -28.649 -15.661 18.248 1.00 74.19 205 ALA A C 1
ATOM 1567 O O . ALA A 1 205 ? -28.699 -16.549 19.092 1.00 74.19 205 ALA A O 1
ATOM 1568 N N . GLU A 1 206 ? -27.702 -14.719 18.263 1.00 73.56 206 GLU A N 1
ATOM 1569 C CA . GLU A 1 206 ? -26.643 -14.659 19.277 1.00 73.56 206 GLU A CA 1
ATOM 1570 C C . GLU A 1 206 ? -27.067 -13.958 20.578 1.00 73.56 206 GLU A C 1
ATOM 1572 O O . GLU A 1 206 ? -26.594 -14.325 21.651 1.00 73.56 206 GLU A O 1
ATOM 1577 N N . HIS A 1 207 ? -27.942 -12.951 20.505 1.00 72.06 207 HIS A N 1
ATOM 1578 C CA . HIS A 1 207 ? -28.277 -12.063 21.629 1.00 72.06 207 HIS A CA 1
ATOM 1579 C C . HIS A 1 207 ? -29.766 -12.071 22.009 1.00 72.06 207 HIS A C 1
ATOM 1581 O O . HIS A 1 207 ? -30.163 -11.381 22.951 1.00 72.06 207 HIS A O 1
ATOM 1587 N N . GLY A 1 208 ? -30.611 -12.805 21.284 1.00 68.44 208 GLY A N 1
ATOM 1588 C CA . GLY A 1 208 ? -32.035 -12.917 21.578 1.00 68.44 208 GLY A CA 1
ATOM 1589 C C . GLY A 1 208 ? -32.281 -13.815 22.786 1.00 68.44 208 GLY A C 1
ATOM 1590 O O . GLY A 1 208 ? -31.846 -14.964 22.821 1.00 68.44 208 GLY A O 1
ATOM 1591 N N . ALA A 1 209 ? -33.017 -13.310 23.772 1.00 65.81 209 ALA A N 1
ATOM 1592 C CA . ALA A 1 209 ? -33.588 -14.153 24.811 1.00 65.81 209 ALA A CA 1
ATOM 1593 C C . ALA A 1 209 ? -34.776 -14.922 24.212 1.00 65.81 209 ALA A C 1
ATOM 1595 O O . ALA A 1 209 ? -35.721 -14.317 23.701 1.00 65.81 209 ALA A O 1
ATOM 1596 N N . HIS A 1 210 ? -34.719 -16.253 24.229 1.00 62.94 210 HIS A N 1
ATOM 1597 C CA . HIS A 1 210 ? -35.903 -17.070 23.995 1.00 62.94 210 HIS A CA 1
ATOM 1598 C C . HIS A 1 210 ? -36.753 -17.030 25.262 1.00 62.94 210 HIS A C 1
ATOM 1600 O O . HIS A 1 210 ? -36.442 -17.697 26.245 1.00 62.94 210 HIS A O 1
ATOM 1606 N N . ASP A 1 211 ? -37.803 -16.214 25.245 1.00 61.75 211 ASP A N 1
ATOM 1607 C CA . ASP A 1 211 ? -38.883 -16.359 26.211 1.00 61.75 211 ASP A CA 1
ATOM 1608 C C . ASP A 1 211 ? -39.632 -17.650 25.847 1.00 61.75 211 ASP A C 1
ATOM 1610 O O . ASP A 1 211 ? -40.405 -17.686 24.886 1.00 61.75 211 ASP A O 1
ATOM 1614 N N . ASP A 1 212 ? -39.334 -18.731 26.574 1.00 57.16 212 ASP A N 1
ATOM 1615 C CA . ASP A 1 212 ? -40.068 -19.993 26.491 1.00 57.16 212 ASP A CA 1
ATOM 1616 C C . ASP A 1 212 ? -41.554 -19.719 26.781 1.00 57.16 212 ASP A C 1
ATOM 1618 O O . ASP A 1 212 ? -41.934 -19.382 27.907 1.00 57.16 212 ASP A O 1
ATOM 1622 N N . SER A 1 213 ? -42.393 -19.865 25.754 1.00 47.78 213 SER A N 1
ATOM 1623 C CA . SER A 1 213 ? -43.856 -19.900 25.864 1.00 47.78 213 SER A CA 1
ATOM 1624 C C . SER A 1 213 ? -44.418 -21.147 25.202 1.00 47.78 213 SER A C 1
ATOM 1626 O O . SER A 1 213 ? -43.902 -21.541 24.132 1.00 47.78 213 SER A O 1
#

Foldseek 3Di:
DDDPPPPPPQQPDDDDDDDDDPQDDPPPSFNPLLVVLQVFLVVQCVCQCVVDPDVSNVVSVVSNVVSVQQRPPDDPNHRNSVCVVVVVVVVVCVVVVLVDDPDDQPDADQFAQRCDRDLNSRWTWDQDPPQRWIWIADPVVRDIDIHHDDDDPDLVPDDSNVNVVVVVVVVVVVVCLVVPVRDPDDDDDDDDDPDPCVVVVVCCVVPPDPPDD

Secondary structure (DSSP, 8-state):
---------TT--PPP-PPPP----SBTTB-HHHHHHHHHHHHHHHHHHHHHSHHHHHHHHHHHHHHHHHHH-EETTEEHHHHHHHHHHHHHHHHTTTT---S-TTS--SSEE---SGGGGG-EEEE-TTT--EEEEETTTTEEEEE-------GGGS-HHHHHHHHHHHHHHHHHHHHHS---------------THHHHHHHHHH------

pLDDT: mean 75.68, std 13.43, range [41.22, 93.5]